Protein AF-A0A285NX70-F1 (afdb_monomer)

Radius of gyration: 20.15 Å; Cα contacts (8 Å, |Δi|>4): 177; chains: 1; bounding box: 44×47×58 Å

Foldseek 3Di:
DFDFCLVVLLCVLVVHDDCVLVVLLLLLVLLCQLVVNVVLQCVVPNPCVSVVLSVVLSVVCNVCVVVSVPDPGDGLLNSSVSSNVSSVCVSVPDPPPPPCPQQVVFDADPVRDTDRSVNVPPVPPPDVPVSSLVSLLVVLVVLDDPVLLLLLLQVLCCVPVVDRDDRPPDDPVVSVVSVVVSCVSCVSSCRNDDPVSVVSSSVCSNVVPSVVVVD

pLDDT: mean 76.06, std 16.06, range [31.5, 94.44]

Solvent-accessible surface area (backbone atoms only — not comparable to full-atom values): 12567 Å² total; per-residue (Å²): 132,85,67,71,44,46,68,62,51,52,42,43,75,72,72,43,94,54,76,58,61,64,48,53,44,52,45,49,55,45,50,26,53,36,66,67,39,41,63,65,45,35,74,76,61,36,93,58,40,53,59,54,54,47,52,52,52,50,50,54,48,60,79,40,40,70,58,58,66,70,48,94,71,32,49,61,54,60,55,49,50,54,54,51,49,52,53,50,44,57,72,69,53,76,68,82,64,74,79,70,49,63,72,76,58,38,46,62,49,102,86,66,48,80,41,49,31,86,78,60,58,63,76,69,72,74,58,74,42,68,65,36,50,50,46,41,49,48,57,54,51,77,74,46,53,74,72,49,47,55,45,48,31,45,53,51,38,27,68,75,72,69,46,83,62,82,78,71,102,57,53,72,70,56,42,54,60,44,48,61,52,43,51,65,67,46,44,69,78,49,63,74,54,55,72,66,57,53,47,50,49,50,53,49,46,39,65,76,46,22,43,78,68,75,87

Mean predicted aligned error: 14.48 Å

Sequence (215 aa):
MSKNYKEELILLLDGKNTPLERKLKSMIITIARRSGLETPIMEKYGRDFVEDIYSEFFLHLMENKHLLISKEFISINYISVMIKNLMVDKLNGSRYIKTVSYEDLNYKDDEGREVSFESTIKDEREFFSQHEGDQLFALVLESLDQKDLIALCYYITYYIKGVKPKVKSMSTNNLYKRKERLKLKISKYLEGLSEQEARYLFEKLLSEVCEKLDY

Secondary structure (DSSP, 8-state):
-PPP-HHHHHHHHTT---THHHHHHHHHHHHHHHTT-HHHHHHHH-TTHHHHHHHHHHHHHHHTHHHHHH-S---HHHHHHHHHHHHHHHHH---------TTTT-EE-TT--EE-HHHH-----S-S-HHHHHHHHHHHHHT--HHHHHHHHHHHHHHHH-S-PPPPSS-HHHHHHHHHHHHHHHHHHHTT--HHHHHHHHHHHIIIIIGGGT-

Nearest PDB structures (foldseek):
  6tye-assembly1_F  TM=2.696E-01  e=7.869E-01  Mycobacterium tuberculosis
  3q0k-assembly1_A  TM=1.265E-01  e=9.990E+00  Homo sapiens

Structure (mmCIF, N/CA/C/O backbone):
data_AF-A0A285NX70-F1
#
_entry.id   AF-A0A285NX70-F1
#
loop_
_atom_site.group_PDB
_atom_site.id
_atom_site.type_symbol
_atom_site.label_atom_id
_atom_site.label_alt_id
_atom_site.label_comp_id
_atom_site.label_asym_id
_atom_site.label_entity_id
_atom_site.label_seq_id
_atom_site.pdbx_PDB_ins_code
_atom_site.Cartn_x
_atom_site.Cartn_y
_atom_site.Cartn_z
_atom_site.occupancy
_atom_site.B_iso_or_equiv
_atom_site.auth_seq_id
_atom_site.auth_comp_id
_atom_site.auth_asym_id
_atom_site.auth_atom_id
_atom_site.pdbx_PDB_model_num
ATOM 1 N N . MET A 1 1 ? 4.593 16.883 3.362 1.00 44.94 1 MET A N 1
ATOM 2 C CA . MET A 1 1 ? 5.520 16.821 2.211 1.00 44.94 1 MET A CA 1
ATOM 3 C C . MET A 1 1 ? 5.699 15.367 1.822 1.00 44.94 1 MET A C 1
ATOM 5 O O . MET A 1 1 ? 6.182 14.589 2.639 1.00 44.94 1 MET A O 1
ATOM 9 N N . SER A 1 2 ? 5.248 14.987 0.629 1.00 57.94 2 SER A N 1
ATOM 10 C CA . SER A 1 2 ? 5.441 13.634 0.099 1.00 57.94 2 SER A CA 1
ATOM 11 C C . SER A 1 2 ? 6.913 13.425 -0.256 1.00 57.94 2 SER A C 1
ATOM 13 O O . SER A 1 2 ? 7.536 14.298 -0.853 1.00 57.94 2 SER A O 1
ATOM 15 N N . LYS A 1 3 ? 7.484 12.287 0.145 1.00 76.19 3 LYS A N 1
ATOM 16 C CA . LYS A 1 3 ? 8.880 11.937 -0.151 1.00 76.19 3 LYS A CA 1
ATOM 17 C C . LYS A 1 3 ? 9.076 11.773 -1.667 1.00 76.19 3 LYS A C 1
ATOM 19 O O . LYS A 1 3 ? 8.259 11.110 -2.302 1.00 76.19 3 LYS A O 1
ATOM 24 N N . ASN A 1 4 ? 10.151 12.348 -2.211 1.00 83.81 4 ASN A N 1
ATOM 25 C CA . ASN A 1 4 ? 10.575 12.151 -3.601 1.00 83.81 4 ASN A CA 1
ATOM 26 C C . ASN A 1 4 ? 11.427 10.875 -3.704 1.00 83.81 4 ASN A C 1
ATOM 28 O O . ASN A 1 4 ? 12.420 10.752 -2.991 1.00 83.81 4 ASN A O 1
ATOM 32 N N . TYR A 1 5 ? 11.043 9.938 -4.570 1.00 86.81 5 TYR A N 1
ATOM 33 C CA . TYR A 1 5 ? 11.731 8.656 -4.773 1.00 86.81 5 TYR A CA 1
ATOM 34 C C . TYR A 1 5 ? 12.633 8.632 -6.011 1.00 86.81 5 TYR A C 1
ATOM 36 O O . TYR A 1 5 ? 13.269 7.612 -6.267 1.00 86.81 5 TYR A O 1
ATOM 44 N N . LYS A 1 6 ? 12.719 9.736 -6.766 1.00 87.75 6 LYS A N 1
ATOM 45 C CA . LYS A 1 6 ? 13.503 9.818 -8.007 1.00 87.75 6 LYS A CA 1
ATOM 46 C C . LYS A 1 6 ? 14.944 9.337 -7.826 1.00 87.75 6 LYS A C 1
ATOM 48 O O . LYS A 1 6 ? 15.386 8.439 -8.534 1.00 87.75 6 LYS A O 1
ATOM 53 N N . GLU A 1 7 ? 15.667 9.923 -6.875 1.00 88.38 7 GLU A N 1
ATOM 54 C CA . GLU A 1 7 ? 17.082 9.602 -6.652 1.00 88.38 7 GLU A CA 1
ATOM 55 C C . GLU A 1 7 ? 17.273 8.144 -6.228 1.00 88.38 7 GLU A C 1
ATOM 57 O O . GLU A 1 7 ? 18.163 7.468 -6.734 1.00 88.38 7 GLU A O 1
ATOM 62 N N . GLU A 1 8 ? 16.408 7.627 -5.352 1.00 90.75 8 GLU A N 1
ATOM 63 C CA . GLU A 1 8 ? 16.486 6.234 -4.901 1.00 90.75 8 GLU A CA 1
ATOM 64 C C . GLU A 1 8 ? 16.230 5.245 -6.043 1.00 90.75 8 GLU A C 1
ATOM 66 O O . GLU A 1 8 ? 16.913 4.225 -6.120 1.00 90.75 8 GLU A O 1
ATOM 71 N N . LEU A 1 9 ? 15.297 5.554 -6.951 1.00 90.25 9 LEU A N 1
ATOM 72 C CA . LEU A 1 9 ? 15.045 4.748 -8.147 1.00 90.25 9 LEU A CA 1
ATOM 73 C C . LEU A 1 9 ? 16.239 4.772 -9.104 1.00 90.25 9 LEU A C 1
ATOM 75 O O . LEU A 1 9 ? 16.639 3.722 -9.594 1.00 90.25 9 LEU A O 1
ATOM 79 N N . ILE A 1 10 ? 16.847 5.937 -9.340 1.00 89.50 10 ILE A N 1
ATOM 80 C CA . ILE A 1 10 ? 18.031 6.044 -10.206 1.00 89.50 10 ILE A CA 1
ATOM 81 C C . ILE A 1 10 ? 19.200 5.244 -9.619 1.00 89.50 10 ILE A C 1
ATOM 83 O O . ILE A 1 10 ? 19.816 4.456 -10.332 1.00 89.50 10 ILE A O 1
ATOM 87 N N . LEU A 1 11 ? 19.467 5.383 -8.315 1.00 91.00 11 LEU A N 1
ATOM 88 C CA . LEU A 1 11 ? 20.513 4.615 -7.634 1.00 91.00 11 LEU A CA 1
ATOM 89 C C . LEU A 1 11 ? 20.255 3.104 -7.722 1.00 91.00 11 LEU A C 1
ATOM 91 O O . LEU A 1 11 ? 21.191 2.342 -7.959 1.00 91.00 11 LEU A O 1
ATOM 95 N N . LEU A 1 12 ? 18.997 2.682 -7.562 1.00 91.56 12 LEU A N 1
ATOM 96 C CA . LEU A 1 12 ? 18.591 1.287 -7.716 1.00 91.56 12 LEU A CA 1
ATOM 97 C C . LEU A 1 12 ? 18.867 0.774 -9.144 1.00 91.56 12 LEU A C 1
ATOM 99 O O . LEU A 1 12 ? 19.424 -0.310 -9.300 1.00 91.56 12 LEU A O 1
ATOM 103 N N . LEU A 1 13 ? 18.552 1.561 -10.179 1.00 89.94 13 LEU A N 1
ATOM 104 C CA . LEU A 1 13 ? 18.812 1.211 -11.586 1.00 89.94 13 LEU A CA 1
ATOM 105 C C . LEU A 1 13 ? 20.301 1.200 -11.952 1.00 89.94 13 LEU A C 1
ATOM 107 O O . LEU A 1 13 ? 20.696 0.525 -12.898 1.00 89.94 13 LEU A O 1
ATOM 111 N N . ASP A 1 14 ? 21.135 1.934 -11.217 1.00 88.94 14 ASP A N 1
ATOM 112 C CA . ASP A 1 14 ? 22.596 1.900 -11.353 1.00 88.94 14 ASP A CA 1
ATOM 113 C C . ASP A 1 14 ? 23.232 0.689 -10.641 1.00 88.94 14 ASP A C 1
ATOM 115 O O . ASP A 1 14 ? 24.456 0.602 -10.532 1.00 88.94 14 ASP A O 1
ATOM 119 N N . GLY A 1 15 ? 22.420 -0.235 -10.115 1.00 85.12 15 GLY A N 1
ATOM 120 C CA . GLY A 1 15 ? 22.888 -1.422 -9.400 1.00 85.12 15 GLY A CA 1
ATOM 121 C C . GLY A 1 15 ? 23.452 -1.116 -8.013 1.00 85.12 15 GLY A C 1
ATOM 122 O O . GLY A 1 15 ? 24.146 -1.949 -7.425 1.00 85.12 15 GLY A O 1
ATOM 123 N N . LYS A 1 16 ? 23.186 0.077 -7.465 1.00 86.88 16 LYS A N 1
ATOM 124 C CA . LYS A 1 16 ? 23.601 0.411 -6.101 1.00 86.88 16 LYS A CA 1
ATOM 125 C C . LYS A 1 16 ? 22.632 -0.211 -5.108 1.00 86.88 16 LYS A C 1
ATOM 127 O O . LYS A 1 16 ? 21.417 -0.189 -5.285 1.00 86.88 16 LYS A O 1
ATOM 132 N N . ASN A 1 17 ? 23.187 -0.733 -4.018 1.00 74.31 17 ASN A N 1
ATOM 133 C CA . ASN A 1 17 ? 22.393 -1.326 -2.954 1.00 74.31 17 ASN A CA 1
ATOM 134 C C . ASN A 1 17 ? 21.570 -0.233 -2.256 1.00 74.31 17 ASN A C 1
ATOM 136 O O . ASN A 1 17 ? 22.130 0.686 -1.654 1.00 74.31 17 ASN A O 1
ATOM 140 N N . THR A 1 18 ? 20.244 -0.320 -2.352 1.00 80.31 18 THR A N 1
ATOM 141 C CA . THR A 1 18 ? 19.320 0.625 -1.721 1.00 80.31 18 THR A CA 1
ATOM 142 C C . THR A 1 18 ? 18.281 -0.132 -0.889 1.00 80.31 18 THR A C 1
ATOM 144 O O . THR A 1 18 ? 17.821 -1.203 -1.287 1.00 80.31 18 THR A O 1
ATOM 147 N N . PRO A 1 19 ? 17.812 0.429 0.244 1.00 88.06 19 PRO A N 1
ATOM 148 C CA . PRO A 1 19 ? 16.658 -0.120 0.961 1.00 88.06 19 PRO A CA 1
ATOM 149 C C . PRO A 1 19 ? 15.364 -0.136 0.126 1.00 88.06 19 PRO A C 1
ATOM 151 O O . PRO A 1 19 ? 14.373 -0.739 0.549 1.00 88.06 19 PRO A O 1
ATOM 154 N N . LEU A 1 20 ? 15.359 0.539 -1.032 1.00 90.25 20 LEU A N 1
ATOM 155 C CA . LEU A 1 20 ? 14.198 0.695 -1.894 1.00 90.25 20 LEU A CA 1
ATOM 156 C C . LEU A 1 20 ? 13.756 -0.632 -2.517 1.00 90.25 20 LEU A C 1
ATOM 158 O O . LEU A 1 20 ? 12.556 -0.862 -2.580 1.00 90.25 20 LEU A O 1
ATOM 162 N N . GLU A 1 21 ? 14.665 -1.537 -2.892 1.00 91.19 21 GLU A N 1
ATOM 163 C CA . GLU A 1 21 ? 14.285 -2.857 -3.428 1.00 91.19 21 GLU A CA 1
ATOM 164 C C . GLU A 1 21 ? 13.360 -3.609 -2.462 1.00 91.19 21 GLU A C 1
ATOM 166 O O . GLU A 1 21 ? 12.247 -4.006 -2.814 1.00 91.19 21 GLU A O 1
ATOM 171 N N . ARG A 1 22 ? 13.791 -3.751 -1.202 1.00 89.94 22 ARG A N 1
ATOM 172 C CA . ARG A 1 22 ? 12.998 -4.429 -0.167 1.00 89.94 22 ARG A CA 1
ATOM 173 C C . ARG A 1 22 ? 11.650 -3.741 0.034 1.00 89.94 22 ARG A C 1
ATOM 175 O O . ARG A 1 22 ? 10.638 -4.408 0.249 1.00 89.94 22 ARG A O 1
ATOM 182 N N . LYS A 1 23 ? 11.636 -2.408 -0.035 1.00 91.12 23 LYS A N 1
ATOM 183 C CA . LYS A 1 23 ? 10.412 -1.618 0.070 1.00 91.12 23 LYS A CA 1
ATOM 184 C C . LYS A 1 23 ? 9.465 -1.886 -1.102 1.00 91.12 23 LYS A C 1
ATOM 186 O O . LYS A 1 23 ? 8.292 -2.135 -0.855 1.00 91.12 23 LYS A O 1
ATOM 191 N N . LEU A 1 24 ? 9.960 -1.902 -2.338 1.00 92.88 24 LEU A N 1
ATOM 192 C CA . LEU A 1 24 ? 9.171 -2.195 -3.538 1.00 92.88 24 LEU A CA 1
ATOM 193 C C . LEU A 1 24 ? 8.549 -3.592 -3.465 1.00 92.88 24 LEU A C 1
ATOM 195 O O . LEU A 1 24 ? 7.349 -3.737 -3.676 1.00 92.88 24 LEU A O 1
ATOM 199 N N . LYS A 1 25 ? 9.315 -4.605 -3.049 1.00 94.12 25 LYS A N 1
ATOM 200 C CA . LYS A 1 25 ? 8.796 -5.968 -2.831 1.00 94.12 25 LYS A CA 1
ATOM 201 C C . LYS A 1 25 ? 7.695 -6.009 -1.765 1.00 94.12 25 LYS A C 1
ATOM 203 O O . LYS A 1 25 ? 6.658 -6.641 -1.955 1.00 94.12 25 LYS A O 1
ATOM 208 N N . SER A 1 26 ? 7.862 -5.270 -0.667 1.00 91.88 26 SER A N 1
ATOM 209 C CA . SER A 1 26 ? 6.807 -5.118 0.346 1.00 91.88 26 SER A CA 1
ATOM 210 C C . SER A 1 26 ? 5.565 -4.398 -0.198 1.00 91.88 26 SER A C 1
ATOM 212 O O . SER A 1 26 ? 4.441 -4.739 0.179 1.00 91.88 26 SER A O 1
ATOM 214 N N . MET A 1 27 ? 5.745 -3.408 -1.076 1.00 90.00 27 MET A N 1
ATOM 215 C CA . MET A 1 27 ? 4.640 -2.705 -1.730 1.00 90.00 27 MET A CA 1
ATOM 216 C C . MET A 1 27 ? 3.868 -3.629 -2.666 1.00 90.00 27 MET A C 1
ATOM 218 O O . MET A 1 27 ? 2.647 -3.622 -2.606 1.00 90.00 27 MET A O 1
ATOM 222 N N . ILE A 1 28 ? 4.550 -4.465 -3.452 1.00 94.06 28 ILE A N 1
ATOM 223 C CA . ILE A 1 28 ? 3.930 -5.473 -4.327 1.00 94.06 28 ILE A CA 1
ATOM 224 C C . ILE A 1 28 ? 2.974 -6.365 -3.524 1.00 94.06 28 ILE A C 1
ATOM 226 O O . ILE A 1 28 ? 1.796 -6.465 -3.856 1.00 94.06 28 ILE A O 1
ATOM 230 N N . ILE A 1 29 ? 3.433 -6.934 -2.406 1.00 90.44 29 ILE A N 1
ATOM 231 C CA . ILE A 1 29 ? 2.582 -7.759 -1.527 1.00 90.44 29 ILE A CA 1
ATOM 232 C C . ILE A 1 29 ? 1.377 -6.959 -1.020 1.00 90.44 29 ILE A C 1
ATOM 234 O O . ILE A 1 29 ? 0.247 -7.444 -0.986 1.00 90.44 29 ILE A O 1
ATOM 238 N N . THR A 1 30 ? 1.623 -5.720 -0.603 1.00 85.62 30 THR A N 1
ATOM 239 C CA . THR A 1 30 ? 0.595 -4.854 -0.025 1.00 85.62 30 THR A CA 1
ATOM 240 C C . THR A 1 30 ? -0.475 -4.484 -1.051 1.00 85.62 30 THR A C 1
ATOM 242 O O . THR A 1 30 ? -1.661 -4.558 -0.743 1.00 85.62 30 THR A O 1
ATOM 245 N N . ILE A 1 31 ? -0.071 -4.126 -2.268 1.00 81.81 31 ILE A N 1
ATOM 246 C CA . ILE A 1 31 ? -0.962 -3.773 -3.378 1.00 81.81 31 ILE A CA 1
ATOM 247 C C . ILE A 1 31 ? -1.772 -4.997 -3.801 1.00 81.81 31 ILE A C 1
ATOM 249 O O . ILE A 1 31 ? -2.994 -4.910 -3.879 1.00 81.81 31 ILE A O 1
ATOM 253 N N . ALA A 1 32 ? -1.121 -6.153 -3.971 1.00 85.00 32 ALA A N 1
ATOM 254 C CA . ALA A 1 32 ? -1.803 -7.392 -4.331 1.00 85.00 32 ALA A CA 1
ATOM 255 C C . ALA A 1 32 ? -2.907 -7.748 -3.321 1.00 85.00 32 ALA A C 1
ATOM 257 O O . ALA A 1 32 ? -4.018 -8.094 -3.714 1.00 85.00 32 ALA A O 1
ATOM 258 N N . ARG A 1 33 ? -2.632 -7.599 -2.020 1.00 82.62 33 ARG A N 1
ATOM 259 C CA . ARG A 1 33 ? -3.615 -7.835 -0.951 1.00 82.62 33 ARG A CA 1
ATOM 260 C C . ARG A 1 33 ? -4.785 -6.870 -0.976 1.00 82.62 33 ARG A C 1
ATOM 262 O O . ARG A 1 33 ? -5.923 -7.300 -0.856 1.00 82.62 33 ARG A O 1
ATOM 269 N N . ARG A 1 34 ? -4.506 -5.571 -1.088 1.00 72.25 34 ARG A N 1
ATOM 270 C CA . ARG A 1 34 ? -5.548 -4.533 -1.025 1.00 72.25 34 ARG A CA 1
ATOM 271 C C . ARG A 1 34 ? -6.452 -4.527 -2.248 1.00 72.25 34 ARG A C 1
ATOM 273 O O . ARG A 1 34 ? -7.616 -4.175 -2.127 1.00 72.25 34 ARG A O 1
ATOM 280 N N . SER A 1 35 ? -5.906 -4.901 -3.399 1.00 70.50 35 SER A N 1
ATOM 281 C CA . SER A 1 35 ? -6.647 -4.958 -4.656 1.00 70.50 35 SER A CA 1
ATOM 282 C C . SER A 1 35 ? -7.304 -6.314 -4.923 1.00 70.50 35 SER A C 1
ATOM 284 O O . SER A 1 35 ? -7.821 -6.531 -6.014 1.00 70.50 35 SER A O 1
ATOM 286 N N . GLY A 1 36 ? -7.259 -7.253 -3.971 1.00 69.62 36 GLY A N 1
ATOM 287 C CA . GLY A 1 36 ? -7.817 -8.598 -4.148 1.00 69.62 36 GLY A CA 1
ATOM 288 C C . GLY A 1 36 ? -7.106 -9.428 -5.216 1.00 69.62 36 GLY A C 1
ATOM 289 O O . GLY A 1 36 ? -7.652 -10.418 -5.695 1.00 69.62 36 GLY A O 1
ATOM 290 N N . LEU A 1 37 ? -5.895 -9.022 -5.606 1.00 77.56 37 LEU A N 1
ATOM 291 C CA . LEU A 1 37 ? -5.114 -9.648 -6.668 1.00 77.56 37 LEU A CA 1
ATOM 292 C C . LEU A 1 37 ? -4.156 -10.725 -6.146 1.00 77.56 37 LEU A C 1
ATOM 294 O O . LEU A 1 37 ? -3.656 -11.505 -6.948 1.00 77.56 37 LEU A O 1
ATOM 298 N N . GLU A 1 38 ? -3.897 -10.798 -4.832 1.00 83.94 38 GLU A N 1
ATOM 299 C CA . GLU A 1 38 ? -2.962 -11.778 -4.249 1.00 83.94 38 GLU A CA 1
ATOM 300 C C . GLU A 1 38 ? -3.366 -13.214 -4.610 1.00 83.94 38 GLU A C 1
ATOM 302 O O . GLU A 1 38 ? -2.561 -13.943 -5.183 1.00 83.94 38 GLU A O 1
ATOM 307 N N . THR A 1 39 ? -4.620 -13.601 -4.362 1.00 78.06 39 THR A N 1
ATOM 308 C CA . THR A 1 39 ? -5.130 -14.939 -4.696 1.00 78.06 39 THR A CA 1
ATOM 309 C C . THR A 1 39 ? -5.039 -15.260 -6.193 1.00 78.06 39 THR A C 1
ATOM 311 O O . THR A 1 39 ? -4.361 -16.234 -6.524 1.00 78.06 39 THR A O 1
ATOM 314 N N . PRO A 1 40 ? -5.625 -14.470 -7.119 1.00 72.88 40 PRO A N 1
ATOM 315 C CA . PRO A 1 40 ? -5.575 -14.806 -8.542 1.00 72.88 40 PRO A CA 1
ATOM 316 C C . PRO A 1 40 ? -4.148 -14.787 -9.109 1.00 72.88 40 PRO A C 1
ATOM 318 O O . PRO A 1 40 ? -3.823 -15.589 -9.985 1.00 72.88 40 PRO A O 1
ATOM 321 N N . ILE A 1 41 ? -3.261 -13.915 -8.611 1.00 81.06 41 ILE A N 1
ATOM 322 C CA . ILE A 1 41 ? -1.855 -13.914 -9.037 1.00 81.06 41 ILE A CA 1
ATOM 323 C C . ILE A 1 41 ? -1.137 -15.161 -8.542 1.00 81.06 41 ILE A C 1
ATOM 325 O O . ILE A 1 41 ? -0.422 -15.788 -9.320 1.00 81.06 41 ILE A O 1
ATOM 329 N N . MET A 1 42 ? -1.328 -15.540 -7.280 1.00 85.75 42 MET A N 1
ATOM 330 C CA . MET A 1 42 ? -0.702 -16.736 -6.724 1.00 85.75 42 MET A CA 1
ATOM 331 C C . MET A 1 42 ? -1.180 -18.014 -7.414 1.00 85.75 42 MET A C 1
ATOM 333 O O . MET A 1 42 ? -0.379 -18.921 -7.625 1.00 85.75 42 MET A O 1
ATOM 337 N N . GLU A 1 43 ? -2.457 -18.091 -7.789 1.00 77.00 43 GLU A N 1
ATOM 338 C CA . GLU A 1 43 ? -3.004 -19.221 -8.548 1.00 77.00 43 GLU A CA 1
ATOM 339 C C . GLU A 1 43 ? -2.368 -19.341 -9.938 1.00 77.00 43 GLU A C 1
ATOM 341 O O . GLU A 1 43 ? -2.094 -20.449 -10.397 1.00 77.00 43 GLU A O 1
ATOM 346 N N . LYS A 1 44 ? -2.099 -18.207 -10.597 1.00 78.06 44 LYS A N 1
ATOM 347 C CA . LYS A 1 44 ? -1.575 -18.175 -11.969 1.00 78.06 44 LYS A CA 1
ATOM 348 C C . LYS A 1 44 ? -0.045 -18.250 -12.058 1.00 78.06 44 LYS A C 1
ATOM 350 O O . LYS A 1 44 ? 0.471 -18.853 -12.995 1.00 78.06 44 LYS A O 1
ATOM 355 N N . TYR A 1 45 ? 0.675 -17.643 -11.115 1.00 81.19 45 TYR A N 1
ATOM 356 C CA . TYR A 1 45 ? 2.136 -17.455 -11.160 1.00 81.19 45 TYR A CA 1
ATOM 357 C C . TYR A 1 45 ? 2.884 -18.075 -9.972 1.00 81.19 45 TYR A C 1
ATOM 359 O O . TYR A 1 45 ? 4.110 -18.082 -9.946 1.00 81.19 45 TYR A O 1
ATOM 367 N N . GLY A 1 46 ? 2.173 -18.644 -8.998 1.00 86.31 46 GLY A N 1
ATOM 368 C CA . GLY A 1 46 ? 2.780 -19.284 -7.837 1.00 86.31 46 GLY A CA 1
ATOM 369 C C . GLY A 1 46 ? 3.214 -18.305 -6.744 1.00 86.31 46 GLY A C 1
ATOM 370 O O . GLY A 1 46 ? 2.878 -17.121 -6.736 1.00 86.31 46 GLY A O 1
ATOM 371 N N . ARG A 1 47 ? 3.946 -18.829 -5.755 1.00 86.81 47 ARG A N 1
ATOM 372 C CA . ARG A 1 47 ? 4.319 -18.085 -4.535 1.00 86.81 47 ARG A CA 1
ATOM 373 C C . ARG A 1 47 ? 5.426 -17.055 -4.759 1.00 86.81 47 ARG A C 1
ATOM 375 O O . ARG A 1 47 ? 5.543 -16.132 -3.959 1.00 86.81 47 ARG A O 1
ATOM 382 N N . ASP A 1 48 ? 6.175 -17.190 -5.848 1.00 90.19 48 ASP A N 1
ATOM 383 C CA . ASP A 1 48 ? 7.303 -16.318 -6.183 1.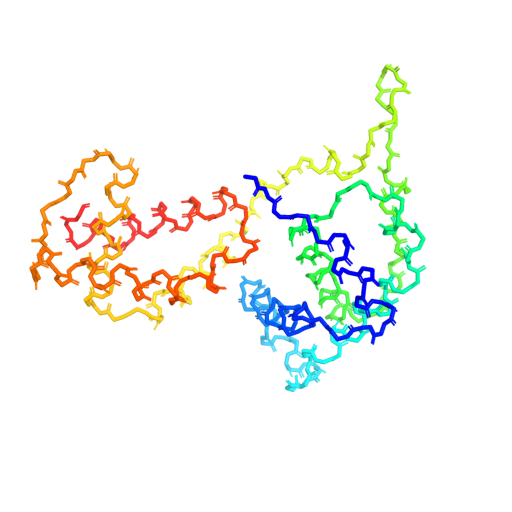00 90.19 48 ASP A CA 1
ATOM 384 C C . ASP A 1 48 ? 6.883 -15.097 -7.018 1.00 90.19 48 ASP A C 1
ATOM 386 O O . ASP A 1 48 ? 7.729 -14.330 -7.473 1.00 90.19 48 ASP A O 1
ATOM 390 N N . PHE A 1 49 ? 5.572 -14.846 -7.157 1.00 90.38 49 PHE A N 1
ATOM 391 C CA . PHE A 1 49 ? 5.033 -13.733 -7.945 1.00 90.38 49 PHE A CA 1
ATOM 392 C C . PHE A 1 49 ? 5.620 -12.366 -7.568 1.00 90.38 49 PHE A C 1
ATOM 394 O O . PHE A 1 49 ? 5.645 -11.453 -8.387 1.00 90.38 49 PHE A O 1
ATOM 401 N N . VAL A 1 50 ? 6.076 -12.198 -6.324 1.00 94.44 50 VAL A N 1
ATOM 402 C CA . VAL A 1 50 ? 6.679 -10.945 -5.866 1.00 94.44 50 VAL A CA 1
ATOM 403 C C . VAL A 1 50 ? 7.973 -10.651 -6.620 1.00 94.44 50 VAL A C 1
ATOM 405 O O . VAL A 1 50 ? 8.187 -9.509 -7.020 1.00 94.44 50 VAL A O 1
ATOM 408 N N . GLU A 1 51 ? 8.816 -11.663 -6.828 1.00 94.00 51 GLU A N 1
ATOM 409 C CA . GLU A 1 51 ? 10.071 -11.527 -7.573 1.00 94.00 51 GLU A CA 1
ATOM 410 C C . GLU A 1 51 ? 9.807 -11.340 -9.067 1.00 94.00 51 GLU A C 1
ATOM 412 O O . GLU A 1 51 ? 10.473 -10.526 -9.705 1.00 94.00 51 GLU A O 1
ATOM 417 N N . ASP A 1 52 ? 8.787 -12.007 -9.607 1.00 90.50 52 ASP A N 1
ATOM 418 C CA . ASP A 1 52 ? 8.374 -11.843 -11.002 1.00 90.50 52 ASP A CA 1
ATOM 419 C C . ASP A 1 52 ? 7.891 -10.417 -11.287 1.00 90.50 52 ASP A C 1
ATOM 421 O O . ASP A 1 52 ? 8.393 -9.756 -12.196 1.00 90.50 52 ASP A O 1
ATOM 425 N N . ILE A 1 53 ? 6.940 -9.922 -10.486 1.00 91.38 53 ILE A N 1
ATOM 426 C CA . ILE A 1 53 ? 6.400 -8.565 -10.629 1.00 91.38 53 ILE A CA 1
ATOM 427 C C . ILE A 1 53 ? 7.493 -7.527 -10.375 1.00 91.38 53 ILE A C 1
ATOM 429 O O . ILE A 1 53 ? 7.554 -6.515 -11.069 1.00 91.38 53 ILE A O 1
ATOM 433 N N . TYR A 1 54 ? 8.378 -7.766 -9.403 1.00 94.12 54 TYR A N 1
ATOM 434 C CA . TYR A 1 54 ? 9.501 -6.872 -9.141 1.00 94.12 54 TYR A CA 1
ATOM 435 C C . TYR A 1 54 ? 10.465 -6.808 -10.328 1.00 94.12 54 TYR A C 1
ATOM 437 O O . TYR A 1 54 ? 10.872 -5.716 -10.721 1.00 94.12 54 TYR A O 1
ATOM 445 N N . SER A 1 55 ? 10.813 -7.957 -10.907 1.00 90.75 55 SER A N 1
ATOM 446 C CA . SER A 1 55 ? 11.731 -8.042 -12.045 1.00 90.75 55 SER A CA 1
ATOM 447 C C . SER A 1 55 ? 11.161 -7.341 -13.277 1.00 90.75 55 SER A C 1
ATOM 449 O O . SER A 1 55 ? 11.876 -6.609 -13.958 1.00 90.75 55 SER A O 1
ATOM 451 N N . GLU A 1 56 ? 9.861 -7.502 -13.532 1.00 89.69 56 GLU A N 1
ATOM 452 C CA . GLU A 1 56 ? 9.162 -6.823 -14.627 1.00 89.69 56 GLU A CA 1
ATOM 453 C C . GLU A 1 56 ? 9.061 -5.312 -14.392 1.00 89.69 56 GLU A C 1
ATOM 455 O O . GLU A 1 56 ? 9.371 -4.520 -15.280 1.00 89.69 56 GLU A O 1
ATOM 460 N N . PHE A 1 57 ? 8.738 -4.898 -13.164 1.00 90.88 57 PHE A N 1
ATOM 461 C CA . PHE A 1 57 ? 8.768 -3.494 -12.764 1.00 90.88 57 PHE A CA 1
ATOM 462 C C . PHE A 1 57 ? 10.159 -2.878 -12.955 1.00 90.88 57 PHE A C 1
ATOM 464 O O . PHE A 1 57 ? 10.286 -1.784 -13.504 1.00 90.88 57 PHE A O 1
ATOM 471 N N . PHE A 1 58 ? 11.211 -3.585 -12.541 1.00 91.31 58 PHE A N 1
ATOM 472 C CA . PHE A 1 58 ? 12.591 -3.138 -12.697 1.00 91.31 58 PHE A CA 1
ATOM 473 C C . PHE A 1 58 ? 12.985 -3.010 -14.173 1.00 91.31 58 PHE A C 1
ATOM 475 O O . PHE A 1 58 ? 13.575 -2.000 -14.557 1.00 91.31 58 PHE A O 1
ATOM 482 N N . LEU A 1 59 ? 12.608 -3.980 -15.012 1.00 87.19 59 LEU A N 1
ATOM 483 C CA . LEU A 1 59 ? 12.825 -3.919 -16.457 1.00 87.19 59 LEU A CA 1
ATOM 484 C C . LEU A 1 59 ? 12.139 -2.692 -17.072 1.00 87.19 59 LEU A C 1
ATOM 486 O O . LEU A 1 59 ? 12.790 -1.922 -17.775 1.00 87.19 59 LEU A O 1
ATOM 490 N N . HIS A 1 60 ? 10.875 -2.445 -16.722 1.00 82.81 60 HIS A N 1
ATOM 491 C CA . HIS A 1 60 ? 10.139 -1.261 -17.170 1.00 82.81 60 HIS A CA 1
ATOM 492 C C . HIS A 1 60 ? 10.819 0.048 -16.767 1.00 82.81 60 HIS A C 1
ATOM 494 O O . HIS A 1 60 ? 10.902 0.986 -17.563 1.00 82.81 60 HIS A O 1
ATOM 500 N N . LEU A 1 61 ? 11.332 0.133 -15.539 1.00 86.31 61 LEU A N 1
ATOM 501 C CA . LEU A 1 61 ? 12.084 1.303 -15.096 1.00 86.31 61 LEU A CA 1
ATOM 502 C C . LEU A 1 61 ? 13.402 1.473 -15.866 1.00 86.31 61 LEU A C 1
ATOM 504 O O . LEU A 1 61 ? 13.787 2.606 -16.147 1.00 86.31 61 LEU A O 1
ATOM 508 N N . MET A 1 62 ? 14.091 0.381 -16.217 1.00 84.50 62 MET A N 1
ATOM 509 C CA . MET A 1 62 ? 15.310 0.446 -17.029 1.00 84.50 62 MET A CA 1
ATOM 510 C C . MET A 1 62 ? 15.024 0.940 -18.447 1.00 84.50 62 MET A C 1
ATOM 512 O O . MET A 1 62 ? 15.711 1.845 -18.922 1.00 84.50 62 MET A O 1
ATOM 516 N N . GLU A 1 63 ? 14.000 0.391 -19.102 1.00 82.06 63 GLU A N 1
ATOM 517 C CA . GLU A 1 63 ? 13.573 0.795 -20.450 1.00 82.06 63 GLU A CA 1
ATOM 518 C C . GLU A 1 63 ? 13.212 2.288 -20.495 1.00 82.06 63 GLU A C 1
ATOM 520 O O . GLU A 1 63 ? 13.563 3.006 -21.432 1.00 82.06 63 GLU A O 1
ATOM 525 N N . ASN A 1 64 ? 12.608 2.786 -19.415 1.00 79.12 64 ASN A N 1
ATOM 526 C CA . ASN A 1 64 ? 12.160 4.169 -19.279 1.00 79.12 64 ASN A CA 1
ATOM 527 C C . ASN A 1 64 ? 13.103 5.036 -18.425 1.00 79.12 64 ASN A C 1
ATOM 529 O O . ASN A 1 64 ? 12.709 6.098 -17.940 1.00 79.12 64 ASN A O 1
ATOM 533 N N . LYS A 1 65 ? 14.369 4.631 -18.241 1.00 81.88 65 LYS A N 1
ATOM 534 C CA . LYS A 1 65 ? 15.317 5.335 -17.355 1.00 81.88 65 LYS A CA 1
ATOM 535 C C . LYS A 1 65 ? 15.507 6.805 -17.730 1.00 81.88 65 LYS A C 1
ATOM 537 O O . LYS A 1 65 ? 15.604 7.660 -16.853 1.00 81.88 65 LYS A O 1
ATOM 542 N N . HIS A 1 66 ? 15.536 7.103 -19.025 1.00 77.81 66 HIS A N 1
ATOM 543 C CA . HIS A 1 66 ? 15.646 8.467 -19.540 1.00 77.81 66 HIS A CA 1
ATOM 544 C C . HIS A 1 66 ? 14.468 9.355 -19.095 1.00 77.81 66 HIS A C 1
ATOM 546 O O . HIS A 1 66 ? 14.691 10.494 -18.684 1.00 77.81 66 HIS A O 1
ATOM 552 N N . LEU A 1 67 ? 13.248 8.808 -19.063 1.00 76.00 67 LEU A N 1
ATOM 553 C CA . LEU A 1 67 ? 12.045 9.492 -18.574 1.00 76.00 67 LEU A CA 1
ATOM 554 C C . LEU A 1 67 ? 12.074 9.689 -17.054 1.00 76.00 67 LEU A C 1
ATOM 556 O O . LEU A 1 67 ? 11.666 10.723 -16.534 1.00 76.00 67 LEU A O 1
ATOM 560 N N . LEU A 1 68 ? 12.605 8.722 -16.302 1.00 78.19 68 LEU A N 1
ATOM 561 C CA . LEU A 1 68 ? 12.768 8.874 -14.851 1.00 78.19 68 LEU A CA 1
ATOM 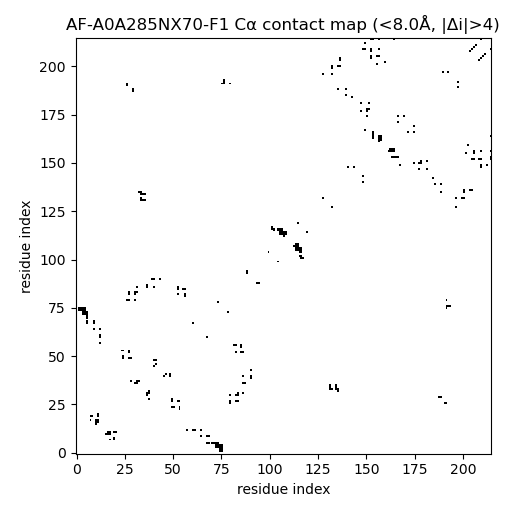562 C C . LEU A 1 68 ? 13.749 10.004 -14.502 1.00 78.19 68 LEU A C 1
ATOM 564 O O . LEU A 1 68 ? 13.563 10.702 -13.505 1.00 78.19 68 LEU A O 1
ATOM 568 N N . ILE A 1 69 ? 14.789 10.194 -15.322 1.00 81.31 69 ILE A N 1
ATOM 569 C CA . ILE A 1 69 ? 15.778 11.265 -15.146 1.00 81.31 69 ILE A CA 1
ATOM 570 C C . ILE A 1 69 ? 15.168 12.637 -15.455 1.00 81.31 69 ILE A C 1
ATOM 572 O O . ILE A 1 69 ? 15.479 13.594 -14.739 1.00 81.31 69 ILE A O 1
ATOM 576 N N . SER A 1 70 ? 14.299 12.744 -16.465 1.00 79.25 70 SER A N 1
ATOM 577 C CA . SER A 1 70 ? 13.667 14.016 -16.844 1.00 79.25 70 SER A CA 1
ATOM 578 C C . SER A 1 70 ? 12.609 14.487 -15.841 1.00 79.25 70 SER A C 1
ATOM 580 O O . SER A 1 70 ? 12.421 15.691 -15.683 1.00 79.25 70 SER A O 1
ATOM 582 N N . LYS A 1 71 ? 11.965 13.576 -15.100 1.00 76.19 71 LYS A N 1
ATOM 583 C CA . LYS A 1 71 ? 10.955 13.931 -14.087 1.00 76.19 71 LYS A CA 1
ATOM 584 C C . LYS A 1 71 ? 11.546 14.732 -12.932 1.00 76.19 71 LYS A C 1
ATOM 586 O O . LYS A 1 71 ? 12.545 14.334 -12.344 1.00 76.19 71 LYS A O 1
ATOM 591 N N . GLU A 1 72 ? 10.906 15.823 -12.526 1.00 77.88 72 GLU A N 1
ATOM 592 C CA . GLU A 1 72 ? 11.330 16.586 -11.339 1.00 77.88 72 GLU A CA 1
ATOM 593 C C . GLU A 1 72 ? 11.032 15.835 -10.029 1.00 77.88 72 GLU A C 1
ATOM 595 O O . GLU A 1 72 ? 11.799 15.896 -9.063 1.00 77.88 72 GLU A O 1
ATOM 600 N N . PHE A 1 73 ? 9.940 15.068 -10.005 1.00 80.44 73 PHE A N 1
ATOM 601 C CA . PHE A 1 73 ? 9.430 14.420 -8.803 1.00 80.44 73 PHE A CA 1
ATOM 602 C C . PHE A 1 73 ? 8.807 13.059 -9.112 1.00 80.44 73 PHE A C 1
ATOM 604 O O . PHE A 1 73 ? 8.039 12.924 -10.060 1.00 80.44 73 PHE A O 1
ATOM 611 N N . ILE A 1 74 ? 9.101 12.059 -8.276 1.00 79.88 74 ILE A N 1
ATOM 612 C CA . ILE A 1 74 ? 8.449 10.747 -8.327 1.00 79.88 74 ILE A CA 1
ATOM 613 C C . ILE A 1 74 ? 7.870 10.427 -6.954 1.00 79.88 74 ILE A C 1
ATOM 615 O O . ILE A 1 74 ? 8.595 10.304 -5.963 1.00 79.88 74 ILE A O 1
ATOM 619 N N . SER A 1 75 ? 6.548 10.290 -6.898 1.00 79.25 75 SER A N 1
ATOM 620 C CA . SER A 1 75 ? 5.820 9.983 -5.670 1.00 79.25 75 SER A CA 1
ATOM 621 C C . SER A 1 75 ? 5.731 8.477 -5.416 1.00 79.25 75 SER A C 1
ATOM 623 O O . SER A 1 75 ? 5.866 7.657 -6.323 1.00 79.25 75 SER A O 1
ATOM 625 N N . ILE A 1 76 ? 5.426 8.099 -4.173 1.00 78.38 76 ILE A N 1
ATOM 626 C CA . ILE A 1 76 ? 5.127 6.699 -3.840 1.00 78.38 76 ILE A CA 1
ATOM 627 C C . ILE A 1 76 ? 3.854 6.188 -4.534 1.00 78.38 76 ILE A C 1
ATOM 629 O O . ILE A 1 76 ? 3.749 5.000 -4.832 1.00 78.38 76 ILE A O 1
ATOM 633 N N . ASN A 1 77 ? 2.903 7.081 -4.820 1.00 71.50 77 ASN A N 1
ATOM 634 C CA . ASN A 1 77 ? 1.653 6.728 -5.490 1.00 71.50 77 ASN A CA 1
ATOM 635 C C . ASN A 1 77 ? 1.915 6.364 -6.951 1.00 71.50 77 ASN A C 1
ATOM 637 O O . ASN A 1 77 ? 1.405 5.353 -7.412 1.00 71.50 77 ASN A O 1
ATOM 641 N N . TYR A 1 78 ? 2.782 7.116 -7.635 1.00 76.69 78 TYR A N 1
ATOM 642 C CA . TYR A 1 78 ? 3.212 6.800 -8.999 1.00 76.69 78 TYR A CA 1
ATOM 643 C C . TYR A 1 78 ? 3.777 5.374 -9.093 1.00 76.69 78 TYR A C 1
ATOM 645 O O . TYR A 1 78 ? 3.336 4.565 -9.906 1.00 76.69 78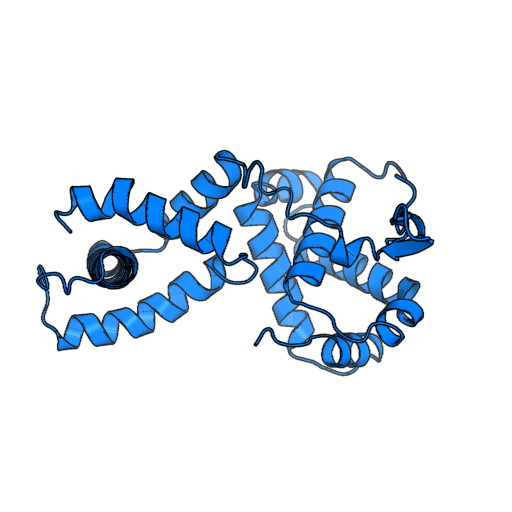 TYR A O 1
ATOM 653 N N . ILE A 1 79 ? 4.688 5.033 -8.176 1.00 84.00 79 ILE A N 1
ATOM 654 C CA . ILE A 1 79 ? 5.270 3.688 -8.070 1.00 84.00 79 ILE A CA 1
ATOM 655 C C . ILE A 1 79 ? 4.183 2.632 -7.812 1.00 84.00 79 ILE A C 1
ATOM 657 O O . ILE A 1 79 ? 4.196 1.565 -8.422 1.00 84.00 79 ILE A O 1
ATOM 661 N N . SER A 1 80 ? 3.234 2.924 -6.920 1.00 78.56 80 SER A N 1
ATOM 662 C CA . SER A 1 80 ? 2.160 1.991 -6.557 1.00 78.56 80 SER A CA 1
ATOM 663 C C . SER A 1 80 ? 1.224 1.699 -7.733 1.00 78.56 80 SER A C 1
ATOM 665 O O . SER A 1 80 ? 0.867 0.544 -7.954 1.00 78.56 80 SER A O 1
ATOM 667 N N . VAL A 1 81 ? 0.874 2.723 -8.518 1.00 74.88 81 VAL A N 1
ATOM 668 C CA . VAL A 1 81 ? 0.045 2.583 -9.725 1.00 74.88 81 VAL A CA 1
ATOM 669 C C . VAL A 1 81 ? 0.756 1.738 -10.775 1.00 74.88 81 VAL A C 1
ATOM 671 O O . VAL A 1 81 ? 0.159 0.801 -11.296 1.00 74.88 81 VAL A O 1
ATOM 674 N N . MET A 1 82 ? 2.042 1.995 -11.035 1.00 79.50 82 MET A N 1
ATOM 675 C CA . MET A 1 82 ? 2.824 1.168 -11.962 1.00 79.50 82 MET A CA 1
ATOM 676 C C . MET A 1 82 ? 2.815 -0.310 -11.559 1.00 79.50 82 MET A C 1
ATOM 678 O O . MET A 1 82 ? 2.549 -1.172 -12.390 1.00 79.50 82 MET A O 1
ATOM 682 N N . ILE A 1 83 ? 3.065 -0.606 -10.280 1.00 87.00 83 ILE A N 1
ATOM 683 C CA . ILE A 1 83 ? 3.049 -1.980 -9.763 1.00 87.00 83 ILE A CA 1
ATOM 684 C C . ILE A 1 83 ? 1.666 -2.625 -9.940 1.00 87.00 83 ILE A C 1
ATOM 686 O O . ILE A 1 83 ? 1.581 -3.774 -10.370 1.00 87.00 83 ILE A O 1
ATOM 690 N N . LYS A 1 84 ? 0.583 -1.900 -9.625 1.00 79.88 84 LYS A N 1
ATOM 691 C CA . LYS A 1 84 ? -0.793 -2.400 -9.775 1.00 79.88 84 LYS A CA 1
ATOM 692 C C . LYS A 1 84 ? -1.126 -2.702 -11.239 1.00 79.88 84 LYS A C 1
ATOM 694 O O . LYS A 1 84 ? -1.684 -3.758 -11.520 1.00 79.88 84 LYS A O 1
ATOM 699 N N . ASN A 1 85 ? -0.756 -1.817 -12.162 1.00 76.25 85 ASN A N 1
ATOM 700 C CA . ASN A 1 85 ? -1.005 -2.018 -13.590 1.00 76.25 85 ASN A CA 1
ATOM 701 C C . ASN A 1 85 ? -0.263 -3.254 -14.110 1.00 76.25 85 ASN A C 1
ATOM 703 O O . ASN A 1 85 ? -0.889 -4.116 -14.716 1.00 76.25 85 ASN A O 1
ATOM 707 N N . LEU A 1 86 ? 1.014 -3.421 -13.748 1.00 81.75 86 LEU A N 1
ATOM 708 C CA . LEU A 1 86 ? 1.792 -4.615 -14.105 1.00 81.75 86 LEU A CA 1
ATOM 709 C C . LEU A 1 86 ? 1.139 -5.914 -13.613 1.00 81.75 86 LEU A C 1
ATOM 711 O O . LEU A 1 86 ? 1.064 -6.900 -14.344 1.00 81.75 86 LEU A O 1
ATOM 715 N N . MET A 1 87 ? 0.623 -5.919 -12.383 1.00 81.62 87 MET A N 1
ATOM 716 C CA . MET A 1 87 ? -0.120 -7.057 -11.833 1.00 81.62 87 MET A CA 1
ATOM 717 C C . MET A 1 87 ? -1.375 -7.387 -12.648 1.00 81.62 87 MET A C 1
ATOM 719 O O . MET A 1 87 ? -1.632 -8.556 -12.946 1.00 81.62 87 MET A O 1
ATOM 723 N N . VAL A 1 88 ? -2.156 -6.367 -13.008 1.00 76.38 88 VAL A N 1
ATOM 724 C CA . VAL A 1 88 ? -3.376 -6.518 -13.811 1.00 76.38 88 VAL A CA 1
ATOM 725 C C . VAL A 1 88 ? -3.042 -7.009 -15.222 1.00 76.38 88 VAL A C 1
ATOM 727 O O . VAL A 1 88 ? -3.690 -7.934 -15.713 1.00 76.38 88 VAL A O 1
ATOM 730 N N . ASP A 1 89 ? -1.996 -6.473 -15.847 1.00 71.62 89 ASP A N 1
ATOM 731 C CA . ASP A 1 89 ? -1.549 -6.868 -17.185 1.00 71.62 89 ASP A CA 1
ATOM 732 C C . ASP A 1 89 ? -1.070 -8.325 -17.218 1.00 71.62 89 ASP A C 1
ATOM 734 O O . ASP A 1 89 ? -1.477 -9.109 -18.087 1.00 71.62 89 ASP A O 1
ATOM 738 N N . LYS A 1 90 ? -0.293 -8.741 -16.208 1.00 75.88 90 LYS A N 1
ATOM 739 C CA . LYS A 1 90 ? 0.064 -10.149 -15.980 1.00 75.88 90 LYS A CA 1
ATOM 740 C C . LYS A 1 90 ? -1.185 -11.022 -15.875 1.00 75.88 90 LYS A C 1
ATOM 742 O O . LYS A 1 90 ? -1.328 -12.011 -16.602 1.00 75.88 90 LYS A O 1
ATOM 747 N N . LEU A 1 91 ? -2.132 -10.668 -15.010 1.00 69.81 91 LEU A N 1
ATOM 748 C CA . LEU A 1 91 ? -3.365 -11.440 -14.827 1.00 69.81 91 LEU A CA 1
ATOM 749 C C . LEU A 1 91 ? -4.193 -11.562 -16.109 1.00 69.81 91 LEU A C 1
ATOM 751 O O . LEU A 1 91 ? -4.642 -12.665 -16.431 1.00 69.81 91 LEU A O 1
ATOM 755 N N . ASN A 1 92 ? -4.301 -10.488 -16.885 1.00 64.12 92 ASN A N 1
ATOM 756 C CA . ASN A 1 92 ? -5.028 -10.467 -18.154 1.00 64.12 92 ASN A CA 1
ATOM 757 C C . ASN A 1 92 ? -4.316 -11.235 -19.280 1.00 64.12 92 ASN A C 1
ATOM 759 O O . ASN A 1 92 ? -4.928 -11.511 -20.309 1.00 64.12 92 ASN A O 1
ATOM 763 N N . GLY A 1 93 ? -3.060 -11.644 -19.061 1.00 53.97 93 GLY A N 1
ATOM 764 C CA . GLY A 1 93 ? -2.289 -12.493 -19.961 1.00 53.97 93 GLY A CA 1
ATOM 765 C C . GLY A 1 93 ? -1.871 -11.740 -21.210 1.00 53.97 93 GLY A C 1
ATOM 766 O O . GLY A 1 93 ? -2.561 -11.833 -22.214 1.00 53.97 93 GLY A O 1
ATOM 767 N N . SER A 1 94 ? -0.760 -11.000 -21.120 1.00 45.53 94 SER A N 1
ATOM 768 C CA . SER A 1 94 ? -0.001 -10.381 -22.220 1.00 45.53 94 SER A CA 1
ATOM 769 C C . SER A 1 94 ? -0.797 -10.136 -23.509 1.00 45.53 94 SER A C 1
ATOM 771 O O . SER A 1 94 ? -0.371 -10.501 -24.607 1.00 45.53 94 SER A O 1
ATOM 773 N N . ARG A 1 95 ? -1.945 -9.458 -23.409 1.00 34.44 95 ARG A N 1
ATOM 774 C CA . ARG A 1 95 ? -2.288 -8.525 -24.467 1.00 34.44 95 ARG A CA 1
ATOM 775 C C . ARG A 1 95 ? -1.236 -7.452 -24.302 1.00 34.44 95 ARG A C 1
ATOM 777 O O . ARG A 1 95 ? -1.221 -6.773 -23.284 1.00 34.44 95 ARG A O 1
ATOM 784 N N . TYR A 1 96 ? -0.344 -7.354 -25.280 1.00 36.91 96 TYR A N 1
ATOM 785 C CA . TYR A 1 96 ? 0.320 -6.106 -25.625 1.00 36.91 96 TYR A CA 1
ATOM 786 C C . TYR A 1 96 ? -0.787 -5.053 -25.821 1.00 36.91 96 TYR A C 1
ATOM 788 O O . TYR A 1 96 ? -1.177 -4.717 -26.938 1.00 36.91 96 TYR A O 1
ATOM 796 N N . ILE A 1 97 ? -1.376 -4.571 -24.727 1.00 36.03 97 ILE A N 1
ATOM 797 C CA . ILE A 1 97 ? -1.913 -3.230 -24.680 1.00 36.03 97 ILE A CA 1
ATOM 798 C C . ILE A 1 97 ? -0.643 -2.435 -24.901 1.00 36.03 97 ILE A C 1
ATOM 800 O O . ILE A 1 97 ? 0.273 -2.525 -24.087 1.00 36.03 97 ILE A O 1
ATOM 804 N N . LYS A 1 98 ? -0.515 -1.813 -26.080 1.00 34.75 98 LYS A N 1
ATOM 805 C CA . LYS A 1 98 ? 0.522 -0.810 -26.318 1.00 34.75 98 LYS A CA 1
ATOM 806 C C . LYS A 1 98 ? 0.624 -0.019 -25.026 1.00 34.75 98 LYS A C 1
ATOM 808 O O . LYS A 1 98 ? -0.371 0.589 -24.637 1.00 34.75 98 LYS A O 1
ATOM 813 N N . THR A 1 99 ? 1.761 -0.125 -24.351 1.00 39.12 99 THR A N 1
ATOM 814 C CA . THR A 1 99 ? 2.127 0.730 -23.237 1.00 39.12 99 THR A CA 1
ATOM 815 C C . THR A 1 99 ? 1.970 2.134 -23.777 1.00 39.12 99 THR A C 1
ATOM 817 O O . THR A 1 99 ? 2.785 2.594 -24.572 1.00 39.12 99 THR A O 1
ATOM 820 N N . VAL A 1 100 ? 0.830 2.755 -23.488 1.00 37.62 100 VAL A N 1
ATOM 821 C CA . VAL A 1 100 ? 0.615 4.137 -23.871 1.00 37.62 100 VAL A CA 1
ATOM 822 C C . VAL A 1 100 ? 1.588 4.887 -22.985 1.00 37.62 100 VAL A C 1
ATOM 824 O O . VAL A 1 100 ? 1.493 4.783 -21.758 1.00 37.62 100 VAL A O 1
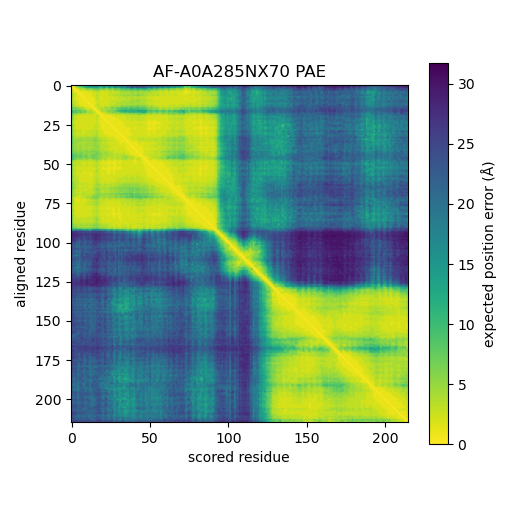ATOM 827 N N . SER A 1 101 ? 2.591 5.531 -23.585 1.00 43.53 101 SER A N 1
ATOM 828 C CA . SER A 1 101 ? 3.482 6.379 -22.807 1.00 43.53 101 SER A CA 1
ATOM 829 C C . SER A 1 101 ? 2.599 7.380 -22.072 1.00 43.53 101 SER A C 1
ATOM 831 O O . SER A 1 101 ? 1.668 7.929 -22.660 1.00 43.53 101 SER A O 1
ATOM 833 N N . TYR A 1 102 ? 2.859 7.639 -20.791 1.00 44.84 102 TYR A N 1
ATOM 834 C CA . TYR A 1 102 ? 2.128 8.692 -20.083 1.00 44.84 102 TYR A CA 1
ATOM 835 C C . TYR A 1 102 ? 2.273 10.053 -20.793 1.00 44.84 102 TYR A C 1
ATOM 837 O O . TYR A 1 102 ? 1.407 10.906 -20.645 1.00 44.84 102 TYR A O 1
ATOM 845 N N . GLU A 1 103 ? 3.315 10.224 -21.615 1.00 47.75 103 GLU A N 1
ATOM 846 C CA . GLU A 1 103 ? 3.522 11.381 -22.494 1.00 47.75 103 GLU A CA 1
ATOM 847 C C . GLU A 1 103 ? 2.601 11.373 -23.726 1.00 47.75 103 GLU A C 1
ATOM 849 O O . GLU A 1 103 ? 2.166 12.436 -24.159 1.00 47.75 103 GLU A O 1
ATOM 854 N N . ASP A 1 104 ? 2.222 10.199 -24.247 1.00 44.72 104 ASP A N 1
ATOM 855 C CA . ASP A 1 104 ? 1.253 10.061 -25.351 1.00 44.72 104 ASP A CA 1
ATOM 856 C C . ASP A 1 104 ? -0.184 10.402 -24.909 1.00 44.72 104 ASP A C 1
ATOM 858 O O . ASP A 1 104 ? -1.077 10.560 -25.743 1.00 44.72 104 ASP A O 1
ATOM 862 N N . LEU A 1 105 ? -0.415 10.493 -23.595 1.00 48.75 105 LEU A N 1
ATOM 863 C CA . LEU A 1 105 ? -1.687 10.878 -22.981 1.00 48.75 105 LEU A CA 1
ATOM 864 C C . LEU A 1 105 ? -1.717 12.345 -22.530 1.00 48.75 105 LEU A C 1
ATOM 866 O O . LEU A 1 105 ? -2.754 12.813 -22.049 1.00 48.75 105 LEU A O 1
ATOM 870 N N . ASN A 1 106 ? -0.610 13.079 -22.679 1.00 59.38 106 ASN A N 1
ATOM 871 C CA . ASN A 1 106 ? -0.617 14.526 -22.504 1.00 59.38 106 ASN A CA 1
ATOM 872 C C . ASN A 1 106 ? -1.511 15.138 -23.585 1.00 59.38 106 ASN A C 1
ATOM 874 O O . ASN A 1 106 ? -1.398 14.814 -24.768 1.00 59.38 106 ASN A O 1
ATOM 878 N N . TYR A 1 107 ? -2.388 16.054 -23.196 1.00 59.75 107 TYR A N 1
ATOM 879 C CA . TYR A 1 107 ? -3.225 16.780 -24.145 1.00 59.75 107 TYR A CA 1
ATOM 880 C C . TYR A 1 107 ? -3.068 18.281 -23.945 1.00 59.75 107 TYR A C 1
ATOM 882 O O . TYR A 1 107 ? -2.617 18.743 -22.897 1.00 59.75 107 TYR A O 1
ATOM 890 N N . LYS A 1 108 ? -3.404 19.056 -24.976 1.00 62.69 108 LYS A N 1
ATOM 891 C CA . LYS A 1 108 ? -3.426 20.515 -24.877 1.00 62.69 108 LYS A CA 1
ATOM 892 C C . LYS A 1 108 ? -4.820 20.973 -24.476 1.00 62.69 108 LYS A C 1
ATOM 894 O O . LYS A 1 108 ? -5.789 20.536 -25.094 1.00 62.69 108 LYS A O 1
ATOM 899 N N . ASP A 1 109 ? -4.910 21.808 -23.446 1.00 58.12 109 ASP A N 1
ATOM 900 C CA . ASP A 1 109 ? -6.172 22.448 -23.069 1.00 58.12 109 ASP A CA 1
ATOM 901 C C . ASP A 1 109 ? -6.624 23.470 -24.131 1.00 58.12 109 ASP A C 1
ATOM 903 O O . ASP A 1 109 ? -5.912 23.743 -25.103 1.00 58.12 109 ASP A O 1
ATOM 907 N N . ASP A 1 110 ? -7.810 24.053 -23.947 1.00 55.78 110 ASP A N 1
ATOM 908 C CA . ASP A 1 110 ? -8.384 25.047 -24.868 1.00 55.78 110 ASP A CA 1
ATOM 909 C C . ASP A 1 110 ? -7.517 26.321 -25.006 1.00 55.78 110 ASP A C 1
ATOM 911 O O . ASP A 1 110 ? -7.693 27.107 -25.937 1.00 55.78 110 ASP A O 1
ATOM 915 N N . GLU A 1 111 ? -6.546 26.516 -24.105 1.00 68.00 111 GLU A N 1
ATOM 916 C CA . GLU A 1 111 ? -5.573 27.614 -24.101 1.00 68.00 111 GLU A CA 1
ATOM 917 C C . GLU A 1 111 ? -4.213 27.195 -24.703 1.00 68.00 111 GLU A C 1
ATOM 919 O O . GLU A 1 111 ? -3.263 27.981 -24.733 1.00 68.00 111 GLU A O 1
ATOM 924 N N . GLY A 1 112 ? -4.109 25.966 -25.222 1.00 62.59 112 GLY A N 1
ATOM 925 C CA . GLY A 1 112 ? -2.925 25.430 -25.891 1.00 62.59 112 GLY A CA 1
ATOM 926 C C . GLY A 1 112 ? -1.797 25.001 -24.951 1.00 62.59 112 GLY A C 1
ATOM 927 O O . GLY A 1 112 ? -0.699 24.697 -25.434 1.00 62.59 112 GLY A O 1
ATOM 928 N N . ARG A 1 113 ? -2.035 24.965 -23.633 1.00 67.00 113 ARG A N 1
ATOM 929 C CA . ARG A 1 113 ? -1.050 24.524 -22.639 1.00 67.00 113 ARG A CA 1
ATOM 930 C C . ARG A 1 113 ? -1.002 23.008 -22.603 1.00 67.00 113 ARG A C 1
ATOM 932 O O . ARG A 1 113 ? -2.039 22.354 -22.558 1.00 67.00 113 ARG A O 1
ATOM 939 N N . GLU A 1 114 ? 0.205 22.455 -22.607 1.00 53.66 114 GLU A N 1
ATOM 940 C CA . GLU A 1 114 ? 0.406 21.019 -22.438 1.00 53.66 114 GLU A CA 1
ATOM 941 C C . GLU A 1 114 ? 0.062 20.624 -21.000 1.00 53.66 114 GLU A C 1
ATOM 943 O O . GLU A 1 114 ? 0.716 21.053 -20.046 1.00 53.66 114 GLU A O 1
ATOM 948 N N . VAL A 1 115 ? -0.996 19.835 -20.847 1.00 58.19 115 VAL A N 1
ATOM 949 C CA . VAL A 1 115 ? -1.410 19.282 -19.566 1.00 58.19 115 VAL A CA 1
ATOM 950 C C . VAL A 1 115 ? -0.804 17.889 -19.457 1.00 58.19 115 VAL A C 1
ATOM 952 O O . VAL A 1 115 ? -1.130 16.990 -20.234 1.00 58.19 115 VAL A O 1
ATOM 955 N N . SER A 1 116 ? 0.116 17.721 -18.504 1.00 59.88 116 SER A N 1
ATOM 956 C CA . SER A 1 116 ? 0.725 16.420 -18.227 1.00 59.88 116 SER A CA 1
ATOM 957 C C . SER A 1 116 ? -0.358 15.453 -17.763 1.00 59.88 116 SER A C 1
ATOM 959 O O . SER A 1 116 ? -1.086 15.766 -16.815 1.00 59.88 116 SER A O 1
ATOM 961 N N . PHE A 1 117 ? -0.456 14.267 -18.360 1.00 48.47 117 PHE A N 1
ATOM 962 C CA . PHE A 1 117 ? -1.405 13.246 -17.929 1.00 48.47 117 PHE A CA 1
ATOM 963 C C . PHE A 1 117 ? -1.274 12.967 -16.427 1.00 48.47 117 PHE A C 1
ATOM 965 O O . PHE A 1 117 ? -2.276 12.879 -15.738 1.00 48.47 117 PHE A O 1
ATOM 972 N N . GLU A 1 118 ? -0.066 12.997 -15.858 1.00 43.41 118 GLU A N 1
ATOM 973 C CA . GLU A 1 118 ? 0.163 12.834 -14.411 1.00 43.41 118 GLU A CA 1
ATOM 974 C C . GLU A 1 118 ? -0.482 13.933 -13.552 1.00 43.41 118 GLU A C 1
ATOM 976 O O . GLU A 1 118 ? -0.866 13.683 -12.412 1.00 43.41 118 GLU A O 1
ATOM 981 N N . SER A 1 119 ? -0.610 15.146 -14.098 1.00 41.03 119 SER A N 1
ATOM 982 C CA . SER A 1 119 ? -1.329 16.267 -13.474 1.00 41.03 119 SER A CA 1
ATOM 983 C C . SER A 1 119 ? -2.835 16.262 -13.762 1.00 41.03 119 SER A C 1
ATOM 985 O O . SER A 1 119 ? -3.592 16.945 -13.073 1.00 41.03 119 SER A O 1
ATOM 987 N N . THR A 1 120 ? -3.259 15.476 -14.759 1.00 37.97 120 THR A N 1
ATOM 988 C CA . THR A 1 120 ? -4.643 15.374 -15.252 1.00 37.97 120 THR A CA 1
ATOM 989 C C . THR A 1 120 ? -5.301 14.034 -15.001 1.00 37.97 120 THR A C 1
ATOM 991 O O . THR A 1 120 ? -6.478 13.880 -15.329 1.00 37.97 120 THR A O 1
ATOM 994 N N . ILE A 1 121 ? -4.614 13.107 -14.330 1.00 40.19 121 ILE A N 1
ATOM 995 C CA . ILE A 1 121 ? -5.275 12.142 -13.467 1.00 40.19 121 ILE A CA 1
ATOM 996 C C . ILE A 1 121 ? -5.976 13.006 -12.413 1.00 40.19 121 ILE A C 1
ATOM 998 O O . ILE A 1 121 ? -5.493 13.228 -11.302 1.00 40.19 121 ILE A O 1
ATOM 1002 N N . LYS A 1 122 ? -7.153 13.530 -12.785 1.00 31.50 122 LYS A N 1
ATOM 1003 C CA . LYS A 1 122 ? -8.250 13.641 -11.849 1.00 31.50 122 LYS A CA 1
ATOM 1004 C C . LYS A 1 122 ? -8.238 12.296 -11.185 1.00 31.50 122 LYS A C 1
ATOM 1006 O O . LYS A 1 122 ? -8.298 11.277 -11.862 1.00 31.50 122 LYS A O 1
ATOM 1011 N N . ASP A 1 123 ? -8.021 12.329 -9.887 1.00 37.88 123 ASP A N 1
ATOM 1012 C CA . ASP A 1 123 ? -8.183 11.160 -9.072 1.00 37.88 123 ASP A CA 1
ATOM 1013 C C . ASP A 1 123 ? -9.569 10.617 -9.424 1.00 37.88 123 ASP A C 1
ATOM 1015 O O . ASP A 1 123 ? -10.575 11.179 -8.987 1.00 37.88 123 ASP A O 1
ATOM 1019 N N . GLU A 1 124 ? -9.634 9.591 -10.278 1.00 31.50 124 GLU A N 1
ATOM 1020 C CA . GLU A 1 124 ? -10.852 8.863 -10.628 1.00 31.50 124 GLU A CA 1
ATOM 1021 C C . GLU A 1 124 ? -11.241 7.993 -9.421 1.00 31.50 124 GLU A C 1
ATOM 1023 O O . GLU A 1 124 ? -11.669 6.853 -9.535 1.00 31.50 124 GLU A O 1
ATOM 1028 N N . ARG A 1 125 ? -11.147 8.589 -8.223 1.00 40.50 125 ARG A N 1
ATOM 1029 C CA . ARG A 1 125 ? -11.982 8.387 -7.045 1.00 40.50 125 ARG A CA 1
ATOM 1030 C C . ARG A 1 125 ? -13.438 8.711 -7.387 1.00 40.50 125 ARG A C 1
ATOM 1032 O O . ARG A 1 125 ? -14.107 9.452 -6.680 1.00 40.50 125 ARG A O 1
ATOM 1039 N N . GLU A 1 126 ? -13.961 8.105 -8.437 1.00 36.28 126 GLU A N 1
ATOM 1040 C CA . GLU A 1 126 ? -15.209 7.395 -8.269 1.00 36.28 126 GLU A CA 1
ATOM 1041 C C . GLU A 1 126 ? -14.796 5.944 -8.077 1.00 36.28 126 GLU A C 1
ATOM 1043 O O . GLU A 1 126 ? -14.429 5.265 -9.024 1.00 36.28 126 GLU A O 1
ATOM 1048 N N . PHE A 1 127 ? -14.828 5.498 -6.821 1.00 36.91 127 PHE A N 1
ATOM 1049 C CA . PHE A 1 127 ? -14.503 4.145 -6.386 1.00 36.91 127 PHE A CA 1
ATOM 1050 C C . PHE A 1 127 ? -12.994 3.835 -6.311 1.00 36.91 127 PHE A C 1
ATOM 1052 O O . PHE A 1 127 ? -12.447 3.058 -7.083 1.00 36.91 127 PHE A O 1
ATOM 1059 N N . PHE A 1 128 ? -12.332 4.212 -5.210 1.00 47.12 128 PHE A N 1
ATOM 1060 C CA . PHE A 1 128 ? -12.025 3.148 -4.236 1.00 47.12 128 PHE A CA 1
ATOM 1061 C C . PHE A 1 128 ? -13.165 2.129 -4.256 1.00 47.12 128 PHE A C 1
ATOM 1063 O O . PHE A 1 128 ? -14.235 2.397 -3.700 1.00 47.12 128 PHE A O 1
ATOM 1070 N N . SER A 1 129 ? -13.026 1.059 -5.050 1.00 52.75 129 SER A N 1
ATOM 1071 C CA . SER A 1 129 ? -14.128 0.110 -5.192 1.00 52.75 129 SER A CA 1
ATOM 1072 C C . SER A 1 129 ? -14.518 -0.304 -3.785 1.00 52.75 129 SER A C 1
ATOM 1074 O O . SER A 1 129 ? -13.642 -0.577 -2.963 1.00 52.75 129 SER A O 1
ATOM 1076 N N . GLN A 1 130 ? -15.815 -0.260 -3.467 1.00 54.84 130 GLN A N 1
ATOM 1077 C CA . GLN A 1 130 ? -16.291 -0.667 -2.141 1.00 54.84 130 GLN A CA 1
ATOM 1078 C C . GLN A 1 130 ? -15.644 -2.001 -1.755 1.00 54.84 130 GLN A C 1
ATOM 1080 O O . GLN A 1 130 ? -15.204 -2.164 -0.633 1.00 54.84 130 GLN A O 1
ATOM 1085 N N . HIS A 1 131 ? -15.417 -2.869 -2.743 1.00 54.56 131 HIS A N 1
ATOM 1086 C CA . HIS A 1 131 ? -14.643 -4.091 -2.620 1.00 54.56 131 HIS A CA 1
ATOM 1087 C C . HIS A 1 131 ? -13.190 -3.922 -2.124 1.00 54.56 131 HIS A C 1
ATOM 1089 O O . HIS A 1 131 ? -12.818 -4.572 -1.152 1.00 54.56 131 HIS A O 1
ATOM 1095 N N . GLU A 1 132 ? -12.364 -3.067 -2.737 1.00 59.31 132 GLU A N 1
ATOM 1096 C CA . GLU A 1 132 ? -10.989 -2.791 -2.274 1.00 59.31 132 GLU A CA 1
ATOM 1097 C C . GLU A 1 132 ? -10.976 -2.180 -0.865 1.00 59.31 132 GLU A C 1
ATOM 1099 O O . GLU A 1 132 ? -10.152 -2.543 -0.020 1.00 59.31 132 GLU A O 1
ATOM 1104 N N . GLY A 1 133 ? -11.932 -1.292 -0.575 1.00 67.94 133 GLY A N 1
ATOM 1105 C CA . GLY A 1 133 ? -12.077 -0.710 0.755 1.00 67.94 133 GLY A CA 1
ATOM 1106 C C . GLY A 1 133 ? -12.558 -1.692 1.814 1.00 67.94 133 GLY A C 1
ATOM 1107 O O . GLY A 1 133 ? -12.057 -1.664 2.938 1.00 67.94 133 GLY A O 1
ATOM 1108 N N . ASP A 1 134 ? -13.459 -2.598 1.452 1.00 70.81 134 ASP A N 1
ATOM 1109 C CA . ASP A 1 134 ? -13.974 -3.659 2.314 1.00 70.81 134 ASP A CA 1
ATOM 1110 C C . ASP A 1 134 ? -12.895 -4.704 2.607 1.00 70.81 134 ASP A C 1
ATOM 1112 O O . ASP A 1 134 ? -12.748 -5.134 3.752 1.00 70.81 134 ASP A O 1
ATOM 1116 N N . GLN A 1 135 ? -12.086 -5.067 1.609 1.00 73.75 135 GLN A N 1
ATOM 1117 C CA . GLN A 1 135 ? -10.950 -5.968 1.797 1.00 73.75 135 GLN A CA 1
ATOM 1118 C C . GLN A 1 135 ? -9.874 -5.344 2.684 1.00 73.75 135 GLN A C 1
ATOM 1120 O O . GLN A 1 135 ? -9.397 -5.982 3.625 1.00 73.75 135 GLN A O 1
ATOM 1125 N N . LEU A 1 136 ? -9.508 -4.083 2.436 1.00 77.69 136 LEU A N 1
ATOM 1126 C CA . LEU A 1 136 ? -8.567 -3.365 3.291 1.00 77.69 136 LEU A CA 1
ATOM 1127 C C . LEU A 1 136 ? -9.094 -3.256 4.727 1.00 77.69 136 LEU A C 1
ATOM 1129 O O . LEU A 1 136 ? -8.342 -3.478 5.677 1.00 77.69 136 LEU A O 1
ATOM 1133 N N . PHE A 1 137 ? -10.378 -2.945 4.889 1.00 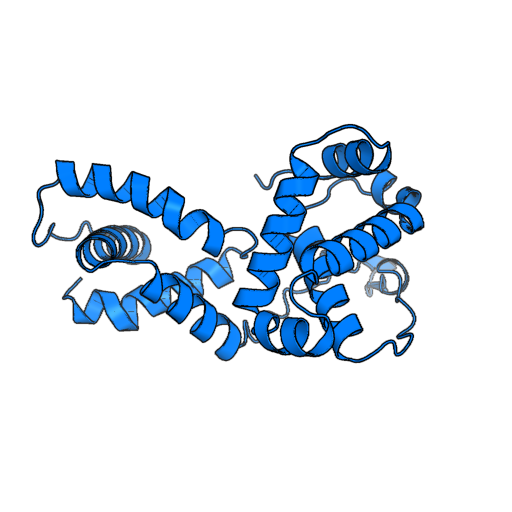82.69 137 PHE A N 1
ATOM 1134 C CA . PHE A 1 137 ? -11.044 -2.904 6.184 1.00 82.69 137 PHE A CA 1
ATOM 1135 C C . PHE A 1 137 ? -10.965 -4.254 6.907 1.00 82.69 137 PHE A C 1
ATOM 1137 O O . PHE A 1 137 ? -10.532 -4.294 8.061 1.00 82.69 137 PHE A O 1
ATOM 1144 N N . ALA A 1 138 ? -11.288 -5.358 6.228 1.00 82.19 138 ALA A N 1
ATOM 1145 C CA . ALA A 1 138 ? -11.195 -6.705 6.787 1.00 82.19 138 ALA A CA 1
ATOM 1146 C C . ALA A 1 138 ? -9.759 -7.054 7.214 1.00 82.19 138 ALA A C 1
ATOM 1148 O O . ALA A 1 138 ? -9.536 -7.450 8.357 1.00 82.19 138 ALA A O 1
ATOM 1149 N N . LEU A 1 139 ? -8.769 -6.807 6.350 1.00 82.38 139 LEU A N 1
ATOM 1150 C CA . LEU A 1 139 ? -7.352 -7.060 6.642 1.00 82.38 139 LEU A CA 1
ATOM 1151 C C . LEU A 1 139 ? -6.843 -6.254 7.840 1.00 82.38 139 LEU A C 1
ATOM 1153 O O . LEU A 1 139 ? -6.044 -6.747 8.644 1.00 82.38 139 LEU A O 1
ATOM 1157 N N . VAL A 1 140 ? -7.282 -4.998 7.961 1.00 85.75 140 VAL A N 1
ATOM 1158 C CA . VAL A 1 140 ? -6.957 -4.168 9.120 1.00 85.75 140 VAL A CA 1
ATOM 1159 C C . VAL A 1 140 ? -7.591 -4.771 10.365 1.00 85.75 140 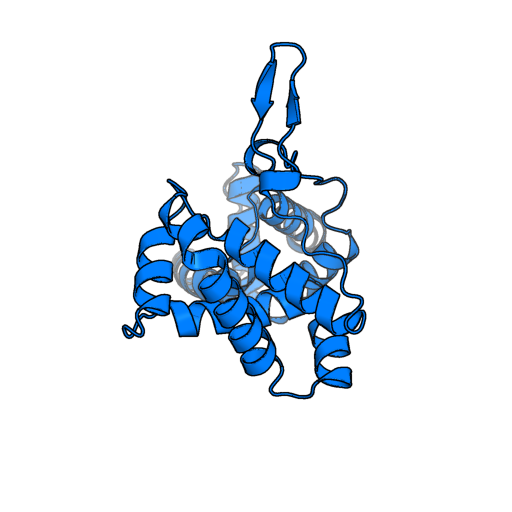VAL A C 1
ATOM 1161 O O . VAL A 1 140 ? -6.873 -4.959 11.343 1.00 85.75 140 VAL A O 1
ATOM 1164 N N . LEU A 1 141 ? -8.873 -5.139 10.337 1.00 88.12 141 LEU A N 1
ATOM 1165 C CA . LEU A 1 141 ? -9.555 -5.728 11.490 1.00 88.12 141 LEU A CA 1
ATOM 1166 C C . LEU A 1 141 ? -8.940 -7.045 11.960 1.00 88.12 141 LEU A C 1
ATOM 1168 O O . LEU A 1 141 ? -8.696 -7.197 13.155 1.00 88.12 141 LEU A O 1
ATOM 1172 N N . GLU A 1 142 ? -8.615 -7.954 11.045 1.00 86.75 142 GLU A N 1
ATOM 1173 C CA . GLU A 1 142 ? -7.976 -9.236 11.370 1.00 86.75 142 GLU A CA 1
ATOM 1174 C C . GLU A 1 142 ? -6.610 -9.063 12.050 1.00 86.75 142 GLU A C 1
ATOM 1176 O O . GLU A 1 142 ? -6.170 -9.913 12.825 1.00 86.75 142 GLU A O 1
ATOM 1181 N N . SER A 1 143 ? -5.927 -7.943 11.798 1.00 84.88 143 SER A N 1
ATOM 1182 C CA . SER A 1 143 ? -4.611 -7.662 12.379 1.00 84.88 143 SER A CA 1
ATOM 1183 C C . SER A 1 143 ? -4.651 -7.120 13.819 1.00 84.88 143 SER A C 1
ATOM 1185 O O . SER A 1 143 ? -3.597 -6.982 14.467 1.00 84.88 143 SER A O 1
ATOM 1187 N N . LEU A 1 144 ? -5.842 -6.787 14.330 1.00 88.88 144 LEU A N 1
ATOM 1188 C CA . LEU A 1 144 ? -6.036 -6.067 15.587 1.00 88.88 144 LEU A CA 1
ATOM 1189 C C . LEU A 1 144 ? -6.722 -6.945 16.634 1.00 88.88 144 LEU A C 1
ATOM 1191 O O . LEU A 1 144 ? -7.783 -7.515 16.408 1.00 88.88 144 LEU A O 1
ATOM 1195 N N . ASP A 1 145 ? -6.135 -7.005 17.831 1.00 90.00 145 ASP A N 1
ATOM 1196 C CA . ASP A 1 145 ? -6.819 -7.596 18.981 1.0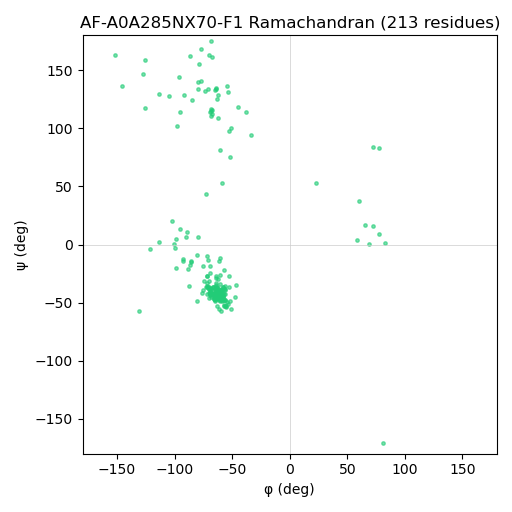0 90.00 145 ASP A CA 1
ATOM 1197 C C . ASP A 1 145 ? -7.866 -6.629 19.569 1.00 90.00 145 ASP A C 1
ATOM 1199 O O . ASP A 1 145 ? -7.891 -5.434 19.268 1.00 90.00 145 ASP A O 1
ATOM 1203 N N . GLN A 1 146 ? -8.725 -7.117 20.465 1.00 87.75 146 GLN A N 1
ATOM 1204 C CA . GLN A 1 146 ? -9.790 -6.297 21.056 1.00 87.75 146 GLN A CA 1
ATOM 1205 C C . GLN A 1 146 ? -9.264 -5.025 21.742 1.00 87.75 146 GLN A C 1
ATOM 1207 O O . GLN A 1 146 ? -9.859 -3.955 21.642 1.00 87.75 146 GLN A O 1
ATOM 1212 N N . LYS A 1 147 ? -8.125 -5.111 22.432 1.00 88.88 147 LYS A N 1
ATOM 1213 C CA . LYS A 1 147 ? -7.525 -3.951 23.102 1.00 88.88 147 LYS A CA 1
ATOM 1214 C C . LYS A 1 147 ? -6.931 -2.967 22.076 1.00 88.88 147 LYS A C 1
ATOM 1216 O O . LYS A 1 147 ? -6.823 -1.777 22.369 1.00 88.88 147 LYS A O 1
ATOM 1221 N N . ASP A 1 148 ? -6.530 -3.448 20.898 1.00 90.12 148 ASP A N 1
ATOM 1222 C CA . ASP A 1 148 ? -5.956 -2.658 19.809 1.00 90.12 148 ASP A CA 1
ATOM 1223 C C . ASP A 1 148 ? -7.084 -1.898 19.119 1.00 90.12 148 ASP A C 1
ATOM 1225 O O . ASP A 1 148 ? -6.947 -0.700 18.895 1.00 90.12 148 ASP A O 1
ATOM 1229 N N . LEU A 1 149 ? -8.232 -2.547 18.908 1.00 89.69 149 LEU A N 1
ATOM 1230 C CA . LEU A 1 149 ? -9.455 -1.904 18.427 1.00 89.69 149 LEU A CA 1
ATOM 1231 C C . LEU A 1 149 ? -9.910 -0.775 19.357 1.00 89.69 149 LEU A C 1
ATOM 1233 O O . LEU A 1 149 ? -10.177 0.327 18.893 1.00 89.69 149 LEU A O 1
ATOM 1237 N N . ILE A 1 150 ? -9.914 -0.995 20.674 1.00 89.69 150 ILE A N 1
ATOM 1238 C CA . ILE A 1 150 ? -10.294 0.037 21.657 1.00 89.69 150 ILE A CA 1
ATOM 1239 C C . ILE A 1 150 ? -9.356 1.250 21.586 1.00 89.69 150 ILE A C 1
ATOM 1241 O O . ILE A 1 150 ? -9.804 2.399 21.600 1.00 89.69 150 ILE A O 1
ATOM 1245 N N . ALA A 1 151 ? -8.047 1.006 21.498 1.00 90.94 151 ALA A N 1
ATOM 1246 C CA . ALA A 1 151 ? -7.073 2.080 21.366 1.00 90.94 151 ALA A CA 1
ATOM 1247 C C . ALA A 1 151 ? -7.209 2.807 20.017 1.00 90.94 151 ALA A C 1
ATOM 1249 O O . ALA A 1 151 ? -7.186 4.036 19.990 1.00 90.94 151 ALA A O 1
ATOM 1250 N N . LEU A 1 152 ? -7.404 2.075 18.919 1.00 90.50 152 LEU A N 1
ATOM 1251 C CA . LEU A 1 152 ? -7.614 2.642 17.590 1.00 90.50 152 LEU A CA 1
ATOM 1252 C C . LEU A 1 152 ? -8.875 3.513 17.552 1.00 90.50 152 LEU A C 1
ATOM 1254 O O . LEU A 1 152 ? -8.801 4.662 17.123 1.00 90.50 152 LEU A O 1
ATOM 1258 N N . CYS A 1 153 ? -9.991 3.021 18.091 1.00 91.12 153 CYS A N 1
ATOM 1259 C CA . CYS A 1 153 ? -11.254 3.748 18.144 1.00 91.12 153 CYS A CA 1
ATOM 1260 C C . CYS A 1 153 ? -11.179 5.025 18.969 1.00 91.12 153 CYS A C 1
ATOM 1262 O O . CYS A 1 153 ? -11.730 6.044 18.557 1.00 91.12 153 CYS A O 1
ATOM 1264 N N . TYR A 1 154 ? -10.431 5.025 20.073 1.00 91.56 154 TYR A N 1
ATOM 1265 C CA . TYR A 1 154 ? -10.158 6.258 20.803 1.00 91.56 154 TYR A CA 1
ATOM 1266 C C . TYR A 1 154 ? -9.498 7.317 19.900 1.00 91.56 154 TYR A C 1
ATOM 1268 O O . TYR A 1 154 ? -9.914 8.476 19.897 1.00 91.56 154 TYR A O 1
ATOM 1276 N N . TYR A 1 155 ? -8.468 6.939 19.132 1.00 89.56 155 TYR A N 1
ATOM 1277 C CA . TYR A 1 155 ? -7.729 7.892 18.297 1.00 89.56 155 TYR A CA 1
ATOM 1278 C C . TYR A 1 155 ? -8.491 8.307 17.038 1.00 89.56 155 TYR A C 1
ATOM 1280 O O . TYR A 1 155 ? -8.455 9.488 16.706 1.00 89.56 155 TYR A O 1
ATOM 1288 N N . ILE A 1 156 ? -9.200 7.386 16.377 1.00 88.50 156 ILE A N 1
ATOM 1289 C CA . ILE A 1 156 ? -10.055 7.700 15.222 1.00 88.50 156 ILE A CA 1
ATOM 1290 C C . ILE A 1 156 ? -11.157 8.672 15.640 1.00 88.50 156 ILE A C 1
ATOM 1292 O O . ILE A 1 156 ? -11.341 9.703 15.003 1.00 88.50 156 ILE A O 1
ATOM 1296 N N . THR A 1 157 ? -11.835 8.401 16.755 1.00 85.50 157 THR A N 1
ATOM 1297 C CA . THR A 1 157 ? -12.905 9.270 17.262 1.00 85.50 157 THR A CA 1
ATOM 1298 C C . THR A 1 157 ? -12.372 10.651 17.620 1.00 85.50 157 THR A C 1
ATOM 1300 O O . THR A 1 157 ? -12.965 11.654 17.233 1.00 85.50 157 THR A O 1
ATOM 1303 N N . TYR A 1 158 ? -11.224 10.721 18.304 1.00 87.31 158 TYR A N 1
ATOM 1304 C CA . TYR A 1 158 ? -10.591 12.002 18.609 1.00 87.31 158 TYR A CA 1
ATOM 1305 C C . TYR A 1 158 ? -10.221 12.782 17.342 1.00 87.31 158 TYR A C 1
ATOM 1307 O O . TYR A 1 158 ? -10.415 13.992 17.292 1.00 87.31 158 TYR A O 1
ATOM 1315 N N . TYR A 1 159 ? -9.706 12.093 16.322 1.00 82.50 159 TYR A N 1
ATOM 1316 C CA . TYR A 1 159 ? -9.291 12.702 15.062 1.00 82.50 159 TYR A CA 1
ATOM 1317 C C . TYR A 1 159 ? -10.479 13.201 14.227 1.00 82.50 159 TYR A C 1
ATOM 1319 O O . TYR A 1 159 ? -10.446 14.330 13.751 1.00 82.50 159 TYR A O 1
ATOM 1327 N N . ILE A 1 160 ? -11.532 12.390 14.082 1.00 79.88 160 ILE A N 1
ATOM 1328 C CA . ILE A 1 160 ? -12.689 12.703 13.231 1.00 79.88 160 ILE A CA 1
ATOM 1329 C C . ILE A 1 160 ? -13.668 13.645 13.937 1.00 79.88 160 ILE A C 1
ATOM 1331 O O . ILE A 1 160 ? -14.094 14.639 13.357 1.00 79.88 160 ILE A O 1
ATOM 1335 N N . LYS A 1 161 ? -14.038 13.348 15.190 1.00 81.69 161 LYS A N 1
ATOM 1336 C CA . LYS A 1 161 ? -15.046 14.126 15.932 1.00 81.69 161 LYS A CA 1
ATOM 1337 C C . LYS A 1 161 ? -14.439 15.337 16.652 1.00 81.69 161 LYS A C 1
ATOM 1339 O O . LYS A 1 161 ? -15.181 16.175 17.149 1.00 81.69 161 LYS A O 1
ATOM 1344 N N . GLY A 1 162 ? -13.110 15.416 16.785 1.00 78.44 162 GLY A N 1
ATOM 1345 C CA . GLY A 1 162 ? -12.418 16.482 17.528 1.00 78.44 162 GLY A CA 1
ATOM 1346 C C . GLY A 1 162 ? -12.630 16.442 19.049 1.00 78.44 162 GLY A C 1
ATOM 1347 O O . GLY A 1 162 ? -12.097 17.280 19.777 1.00 78.44 162 GLY A O 1
ATOM 1348 N N . VAL A 1 163 ? -13.392 15.468 19.557 1.00 80.56 163 VAL A N 1
ATOM 1349 C CA . VAL A 1 163 ? -13.738 15.331 20.976 1.00 80.56 163 VAL A CA 1
ATOM 1350 C C . VAL A 1 163 ? -12.925 14.205 21.585 1.00 80.56 163 VAL A C 1
ATOM 1352 O O . VAL A 1 163 ? -12.906 13.090 21.068 1.00 80.56 163 VAL A O 1
ATOM 1355 N N . LYS A 1 164 ? -12.247 14.486 22.703 1.00 84.50 164 LYS A N 1
ATOM 1356 C CA . LYS A 1 164 ? -11.449 13.492 23.428 1.00 84.50 164 LYS A CA 1
ATOM 1357 C C . LYS A 1 164 ? -12.381 12.449 24.064 1.00 84.50 164 LYS A C 1
ATOM 1359 O O . LYS A 1 164 ? -13.076 12.794 25.022 1.00 84.50 164 LYS A O 1
ATOM 1364 N N . PRO A 1 165 ? -12.393 11.190 23.590 1.00 84.12 165 PRO A N 1
ATOM 1365 C CA . PRO A 1 165 ? -13.295 10.182 24.126 1.00 84.12 165 PRO A CA 1
ATOM 1366 C C . PRO A 1 165 ? -12.882 9.791 25.543 1.00 84.12 165 PRO A C 1
ATOM 1368 O O . PRO A 1 165 ? -11.745 10.007 25.972 1.00 84.12 165 PRO A O 1
ATOM 1371 N N . LYS A 1 166 ? -13.785 9.151 26.284 1.00 84.44 166 LYS A N 1
ATOM 1372 C CA . LYS A 1 166 ? -13.416 8.548 27.566 1.00 84.44 166 LYS A CA 1
ATOM 1373 C C . LYS A 1 166 ? -12.588 7.288 27.301 1.00 84.44 166 LYS A C 1
ATOM 1375 O O . LYS A 1 166 ? -12.962 6.453 26.482 1.00 84.44 166 LYS A O 1
ATOM 1380 N N . VAL A 1 167 ? -11.459 7.133 27.993 1.00 80.81 167 VAL A N 1
ATOM 1381 C CA . VAL A 1 167 ? -10.650 5.910 27.877 1.00 80.81 167 VAL A CA 1
ATOM 1382 C C . VAL A 1 167 ? -11.432 4.754 28.498 1.00 80.81 167 VAL A C 1
ATOM 1384 O O . VAL A 1 167 ? -11.712 4.775 29.697 1.00 80.81 167 VAL A O 1
ATOM 1387 N N . LYS A 1 168 ? -11.800 3.752 27.696 1.00 77.69 168 LYS A N 1
ATOM 1388 C CA . LYS A 1 168 ? -12.493 2.554 28.178 1.00 77.69 168 LYS A CA 1
ATOM 1389 C C . LYS A 1 168 ? -11.513 1.425 28.426 1.00 77.69 168 LYS A C 1
ATOM 1391 O O . LYS A 1 168 ? -10.575 1.236 27.655 1.00 77.69 168 LYS A O 1
ATOM 1396 N N . SER A 1 169 ? -11.774 0.625 29.460 1.00 75.44 169 SER A N 1
ATOM 1397 C CA . SER A 1 169 ? -11.116 -0.667 29.737 1.00 75.44 169 SER A CA 1
ATOM 1398 C C . SER A 1 169 ? -9.583 -0.659 29.912 1.00 75.44 169 SER A C 1
ATOM 1400 O O . SER A 1 169 ? -8.981 -1.717 30.091 1.00 75.44 169 SER A O 1
ATOM 1402 N N . MET A 1 170 ? -8.926 0.507 29.888 1.00 83.50 170 MET A N 1
ATOM 1403 C CA . MET A 1 170 ? -7.480 0.634 30.078 1.00 83.50 170 MET A CA 1
ATOM 1404 C C . MET A 1 170 ? -7.077 1.985 30.677 1.00 83.50 170 MET A C 1
ATOM 1406 O O . MET A 1 170 ? -7.840 2.946 30.660 1.00 83.50 170 MET A O 1
ATOM 1410 N N . SER A 1 171 ? -5.849 2.065 31.197 1.00 86.44 171 SER A N 1
ATOM 1411 C CA . SER A 1 171 ? -5.257 3.319 31.672 1.00 86.44 171 SER A CA 1
ATOM 1412 C C . SER A 1 171 ? -4.725 4.172 30.516 1.00 86.44 171 SER A C 1
ATOM 1414 O O . SER A 1 171 ? -4.319 3.651 29.476 1.00 86.44 171 SER A O 1
ATOM 1416 N N . THR A 1 172 ? -4.633 5.488 30.721 1.00 84.12 172 THR A N 1
ATOM 1417 C CA . THR A 1 172 ? -4.075 6.443 29.742 1.00 84.12 172 THR A CA 1
ATOM 1418 C C . THR A 1 172 ? -2.647 6.088 29.317 1.00 84.12 172 THR A C 1
ATOM 1420 O O . THR A 1 172 ? -2.280 6.239 28.154 1.00 84.12 172 THR A O 1
ATOM 1423 N N . ASN A 1 173 ? -1.839 5.568 30.245 1.00 85.88 173 ASN A N 1
ATOM 1424 C CA . ASN A 1 173 ? -0.461 5.166 29.961 1.00 85.88 173 ASN A CA 1
ATOM 1425 C C . ASN A 1 173 ? -0.415 3.911 29.063 1.00 85.88 173 ASN A C 1
ATOM 1427 O O . ASN A 1 173 ? 0.385 3.823 28.131 1.00 85.88 173 ASN A O 1
ATOM 1431 N N . ASN A 1 174 ? -1.326 2.958 29.290 1.00 86.62 174 ASN A N 1
ATOM 1432 C CA . ASN A 1 174 ? -1.463 1.781 28.431 1.00 86.62 174 ASN A CA 1
ATOM 1433 C C . ASN A 1 174 ? -1.995 2.147 27.042 1.00 86.62 174 ASN A C 1
ATOM 1435 O O . ASN A 1 174 ? -1.495 1.608 26.058 1.00 86.62 174 ASN A O 1
ATOM 1439 N N . LEU A 1 175 ? -2.935 3.093 26.959 1.00 88.00 175 LEU A N 1
ATOM 1440 C CA . LEU A 1 175 ? -3.453 3.624 25.698 1.00 88.00 175 LEU A CA 1
ATOM 1441 C C . LEU A 1 175 ? -2.332 4.224 24.838 1.00 88.00 175 LEU A C 1
ATOM 1443 O O . LEU A 1 175 ? -2.194 3.867 23.669 1.00 88.00 175 LEU A O 1
ATOM 1447 N N . TYR A 1 176 ? -1.478 5.063 25.435 1.00 86.94 176 TYR A N 1
ATOM 1448 C CA . TYR A 1 176 ? -0.330 5.655 24.743 1.00 86.94 176 TYR A CA 1
ATOM 1449 C C . TYR A 1 176 ? 0.647 4.589 24.229 1.00 86.94 176 TYR A C 1
ATOM 1451 O O . TYR A 1 176 ? 1.011 4.585 23.056 1.00 86.94 176 TYR A O 1
ATOM 1459 N N . LYS A 1 177 ? 1.027 3.623 25.076 1.00 88.69 177 LYS A N 1
ATOM 1460 C CA . LYS A 1 177 ? 1.910 2.521 24.658 1.00 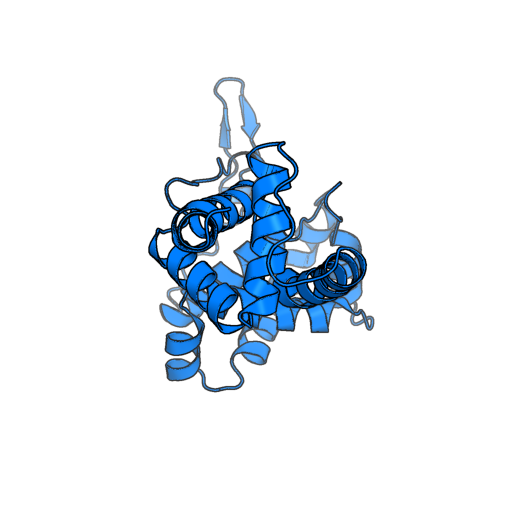88.69 177 LYS A CA 1
ATOM 1461 C C . LYS A 1 177 ? 1.300 1.681 23.535 1.00 88.69 177 LYS A C 1
ATOM 1463 O O . LYS A 1 177 ? 2.038 1.180 22.688 1.00 88.69 177 LYS A O 1
ATOM 1468 N N . ARG A 1 178 ? -0.026 1.501 23.524 1.00 90.31 178 ARG A N 1
ATOM 1469 C CA . ARG A 1 178 ? -0.718 0.763 22.459 1.00 90.31 178 ARG A CA 1
ATOM 1470 C C . ARG A 1 178 ? -0.766 1.557 21.159 1.00 90.31 178 ARG A C 1
ATOM 1472 O O . ARG A 1 178 ? -0.571 0.951 20.115 1.00 90.31 178 ARG A O 1
ATOM 1479 N N . LYS A 1 179 ? -0.919 2.886 21.212 1.00 88.75 179 LYS A N 1
ATOM 1480 C CA . LYS A 1 179 ? -0.857 3.773 20.036 1.00 88.75 179 LYS A CA 1
ATOM 1481 C C . LYS A 1 179 ? 0.406 3.551 19.210 1.00 88.75 179 LYS A C 1
ATOM 1483 O O . LYS A 1 179 ? 0.328 3.388 17.997 1.00 88.75 179 LYS A O 1
ATOM 1488 N N . GLU A 1 180 ? 1.562 3.514 19.866 1.00 87.88 180 GLU A N 1
ATOM 1489 C CA . GLU A 1 180 ? 2.840 3.349 19.167 1.00 87.88 180 GLU A CA 1
ATOM 1490 C C . GLU A 1 180 ? 2.955 1.967 18.507 1.00 87.88 180 GLU A C 1
ATOM 1492 O O . GLU A 1 180 ? 3.442 1.848 17.385 1.00 87.88 180 GLU A O 1
ATOM 1497 N N . ARG A 1 181 ? 2.420 0.917 19.147 1.00 85.50 181 ARG A N 1
ATOM 1498 C CA . ARG A 1 181 ? 2.354 -0.431 18.550 1.00 85.50 181 ARG A CA 1
ATOM 1499 C C . ARG A 1 181 ? 1.368 -0.498 17.390 1.00 85.50 181 ARG A C 1
ATOM 1501 O O . ARG A 1 181 ? 1.678 -1.105 16.370 1.00 85.50 181 ARG A O 1
ATOM 1508 N N . LEU A 1 182 ? 0.203 0.129 17.548 1.00 88.31 182 LEU A N 1
ATOM 1509 C CA . LEU A 1 182 ? -0.803 0.258 16.503 1.00 88.31 182 LEU A CA 1
ATOM 1510 C C . LEU A 1 182 ? -0.182 0.910 15.281 1.00 88.31 182 LEU A C 1
ATOM 1512 O O . LEU A 1 182 ? -0.203 0.302 14.225 1.00 88.31 182 LEU A O 1
ATOM 1516 N N . LYS A 1 183 ? 0.469 2.068 15.433 1.00 82.38 183 LYS A N 1
ATOM 1517 C CA . LYS A 1 183 ? 1.124 2.776 14.328 1.00 82.38 183 LYS A CA 1
ATOM 1518 C C . LYS A 1 183 ? 2.001 1.849 13.482 1.00 82.38 183 LYS A C 1
ATOM 1520 O O . LYS A 1 183 ? 1.886 1.885 12.265 1.00 82.38 183 LYS A O 1
ATOM 1525 N N . LEU A 1 184 ? 2.804 0.989 14.112 1.00 82.69 184 LEU A N 1
ATOM 1526 C CA . LEU A 1 184 ? 3.639 0.001 13.415 1.00 82.69 184 LEU A CA 1
ATOM 1527 C C . LEU A 1 184 ? 2.825 -1.116 12.738 1.00 82.69 184 LEU A C 1
ATOM 1529 O O . LEU A 1 184 ? 3.174 -1.560 11.648 1.00 82.69 184 LEU A O 1
ATOM 1533 N N . LYS A 1 185 ? 1.742 -1.583 13.370 1.00 82.88 185 LYS A N 1
ATOM 1534 C CA . LYS A 1 185 ? 0.862 -2.621 12.810 1.00 82.88 185 LYS A CA 1
ATOM 1535 C C . LYS A 1 185 ? 0.065 -2.132 11.604 1.00 82.88 185 LYS A C 1
ATOM 1537 O O . LYS A 1 185 ? -0.045 -2.874 10.632 1.00 82.88 185 LYS A O 1
ATOM 1542 N N . ILE A 1 186 ? -0.487 -0.919 11.672 1.00 81.19 186 ILE A N 1
ATOM 1543 C CA . ILE A 1 186 ? -1.335 -0.354 10.614 1.00 81.19 186 ILE A CA 1
ATOM 1544 C C . ILE A 1 186 ? -0.553 0.402 9.546 1.00 81.19 186 ILE A C 1
ATOM 1546 O O . ILE A 1 186 ? -1.046 0.491 8.429 1.00 81.19 186 ILE A O 1
ATOM 1550 N N . SER A 1 187 ? 0.679 0.866 9.798 1.00 78.00 187 SER A N 1
ATOM 1551 C CA . SER A 1 187 ? 1.454 1.601 8.783 1.00 78.00 187 SER A CA 1
ATOM 1552 C C . SER A 1 187 ? 1.636 0.816 7.487 1.00 78.00 187 SER A C 1
ATOM 1554 O O . SER A 1 187 ? 1.513 1.398 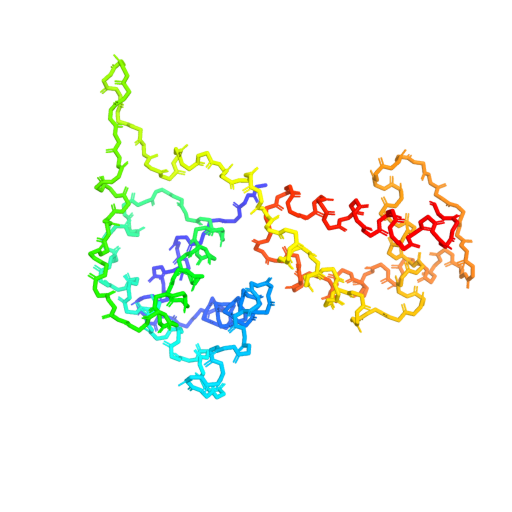6.418 1.00 78.00 187 SER A O 1
ATOM 1556 N N . LYS A 1 188 ? 1.839 -0.505 7.561 1.00 75.75 188 LYS A N 1
ATOM 1557 C CA . LYS A 1 188 ? 1.935 -1.372 6.371 1.00 75.75 188 LYS A CA 1
ATOM 1558 C C . LYS A 1 188 ? 0.632 -1.429 5.553 1.00 75.75 188 LYS A C 1
ATOM 1560 O O . LYS A 1 188 ? 0.668 -1.652 4.350 1.00 75.75 188 LYS A O 1
ATOM 1565 N N . TYR A 1 189 ? -0.523 -1.209 6.186 1.00 74.00 189 TYR A N 1
ATOM 1566 C CA . TYR A 1 189 ? -1.839 -1.152 5.531 1.00 74.00 189 TYR A CA 1
ATOM 1567 C C . TYR A 1 189 ? -2.250 0.267 5.123 1.00 74.00 189 TYR A C 1
ATOM 1569 O O . TYR A 1 189 ? -3.188 0.423 4.353 1.00 74.00 189 TYR A O 1
ATOM 1577 N N . LEU A 1 190 ? -1.542 1.290 5.601 1.00 70.56 190 LEU A N 1
ATOM 1578 C CA . LEU A 1 190 ? -1.751 2.679 5.195 1.00 70.56 190 LEU A CA 1
ATOM 1579 C C . LEU A 1 190 ? -0.747 3.130 4.124 1.00 70.56 190 LEU A C 1
ATOM 1581 O O . LEU A 1 190 ? -0.991 4.097 3.411 1.00 70.56 190 LEU A O 1
ATOM 1585 N N . GLU A 1 191 ? 0.391 2.445 3.994 1.00 68.50 191 GLU A N 1
ATOM 1586 C CA . GLU A 1 191 ? 1.436 2.811 3.039 1.00 68.50 191 GLU A CA 1
ATOM 1587 C C . GLU A 1 191 ? 0.923 2.710 1.597 1.00 68.50 191 GLU A C 1
ATOM 1589 O O . GLU A 1 191 ? 0.391 1.676 1.203 1.00 68.50 191 GLU A O 1
ATOM 1594 N N . GLY A 1 192 ? 1.040 3.788 0.821 1.00 59.53 192 GLY A N 1
ATOM 1595 C CA . GLY A 1 192 ? 0.531 3.854 -0.554 1.00 59.53 192 GLY A CA 1
ATOM 1596 C C . GLY A 1 192 ? -0.958 4.196 -0.683 1.00 59.53 192 GLY A C 1
ATOM 1597 O O . GLY A 1 192 ? -1.434 4.255 -1.807 1.00 59.53 192 GLY A O 1
ATOM 1598 N N . LEU A 1 193 ? -1.680 4.437 0.423 1.00 62.41 193 LEU A N 1
ATOM 1599 C CA . LEU A 1 193 ? -3.010 5.052 0.351 1.00 62.41 193 LEU A CA 1
ATOM 1600 C C . LEU A 1 193 ? -2.890 6.558 0.106 1.00 62.41 193 LEU A C 1
ATOM 1602 O O . LEU A 1 193 ? -2.059 7.241 0.713 1.00 62.41 193 LEU A O 1
ATOM 1606 N N . SER A 1 194 ? -3.777 7.087 -0.726 1.00 62.41 194 SER A N 1
ATOM 1607 C CA . SER A 1 194 ? -4.101 8.505 -0.757 1.00 62.41 194 SER A CA 1
ATOM 1608 C C . SER A 1 194 ? -4.817 8.926 0.532 1.00 62.41 194 SER A C 1
ATOM 1610 O O . SER A 1 194 ? -5.374 8.116 1.279 1.00 62.41 194 SER A O 1
ATOM 1612 N N . GLU A 1 195 ? -4.830 10.231 0.797 1.00 61.69 195 GLU A N 1
ATOM 1613 C CA . GLU A 1 195 ? -5.494 10.796 1.974 1.00 61.69 195 GLU A CA 1
ATOM 1614 C C . GLU A 1 195 ? -6.994 10.459 2.026 1.00 61.69 195 GLU A C 1
ATOM 1616 O O . GLU A 1 195 ? -7.521 10.168 3.098 1.00 61.69 195 GLU A O 1
ATOM 1621 N N . GLN A 1 196 ? -7.676 10.429 0.876 1.00 60.16 196 GLN A N 1
ATOM 1622 C CA . GLN A 1 196 ? -9.102 10.097 0.818 1.00 60.16 196 GLN A CA 1
ATOM 1623 C C . GLN A 1 196 ? -9.376 8.613 1.079 1.00 60.16 196 GLN A C 1
ATOM 1625 O O . GLN A 1 196 ? -10.355 8.294 1.743 1.00 60.16 196 GLN A O 1
ATOM 1630 N N . GLU A 1 197 ? -8.508 7.708 0.629 1.00 64.88 197 GLU A N 1
ATOM 1631 C CA . GLU A 1 197 ? -8.655 6.267 0.888 1.00 64.88 197 GLU A CA 1
ATOM 1632 C C . GLU A 1 197 ? -8.413 5.943 2.366 1.00 64.88 197 GLU A C 1
ATOM 1634 O O . GLU A 1 197 ? -9.164 5.191 2.987 1.00 64.88 197 GLU A O 1
ATOM 1639 N N . ALA A 1 198 ? -7.396 6.573 2.964 1.00 73.94 198 ALA A N 1
ATOM 1640 C CA . ALA A 1 198 ? -7.158 6.481 4.400 1.00 73.94 198 ALA A CA 1
ATOM 1641 C C . ALA A 1 198 ? -8.347 7.045 5.196 1.00 73.94 198 ALA A C 1
ATOM 1643 O O . ALA A 1 198 ? -8.758 6.460 6.199 1.00 73.94 198 ALA A O 1
ATOM 1644 N N . ARG A 1 199 ? -8.931 8.155 4.730 1.00 77.56 199 ARG A N 1
ATOM 1645 C CA . ARG A 1 199 ? -10.127 8.746 5.332 1.00 77.56 199 ARG A CA 1
ATOM 1646 C C . ARG A 1 199 ? -11.342 7.822 5.225 1.00 77.56 199 ARG A C 1
ATOM 1648 O O . ARG A 1 199 ? -11.978 7.601 6.248 1.00 77.56 199 ARG A O 1
ATOM 1655 N N . TYR A 1 200 ? -11.609 7.234 4.059 1.00 76.94 200 TYR A N 1
ATOM 1656 C CA . TYR A 1 200 ? -12.682 6.250 3.872 1.00 76.94 200 TYR A CA 1
ATOM 1657 C C . TYR A 1 200 ? -12.536 5.071 4.842 1.00 76.94 200 TYR A C 1
ATOM 1659 O O . TYR A 1 200 ? -13.481 4.720 5.547 1.00 76.94 200 TYR A O 1
ATOM 1667 N N . LEU A 1 201 ? -11.328 4.505 4.949 1.00 82.56 201 LEU A N 1
ATOM 1668 C CA . LEU A 1 201 ? -11.035 3.426 5.892 1.00 82.56 201 LEU A CA 1
ATOM 1669 C C . LEU A 1 201 ? -11.335 3.840 7.342 1.00 82.56 201 LEU A C 1
ATOM 1671 O O . LEU A 1 201 ? -11.929 3.066 8.092 1.00 82.56 201 LEU A O 1
ATOM 1675 N N . PHE A 1 202 ? -10.931 5.045 7.753 1.00 86.62 202 PHE A N 1
ATOM 1676 C CA . PHE A 1 202 ? -11.180 5.531 9.111 1.00 86.62 202 PHE A CA 1
ATOM 1677 C C . PHE A 1 202 ? -12.651 5.861 9.376 1.00 86.62 202 PHE A C 1
ATOM 1679 O O . PHE A 1 202 ? -13.127 5.586 10.474 1.00 86.62 202 PHE A O 1
ATOM 1686 N N . GLU A 1 203 ? -13.377 6.400 8.398 1.00 83.25 203 GLU A N 1
ATOM 1687 C CA . GLU A 1 203 ? -14.818 6.653 8.498 1.00 83.25 203 GLU A CA 1
ATOM 1688 C C . GLU A 1 203 ? -15.605 5.337 8.591 1.00 83.25 203 GLU A C 1
ATOM 1690 O O . GLU A 1 203 ? -16.491 5.213 9.437 1.00 83.25 203 GLU A O 1
ATOM 1695 N N . LYS A 1 204 ? -15.218 4.315 7.819 1.00 84.69 204 LYS A N 1
ATOM 1696 C CA . LYS A 1 204 ? -15.794 2.964 7.901 1.00 84.69 204 LYS A CA 1
ATOM 1697 C C . LYS A 1 204 ? -15.463 2.269 9.228 1.00 84.69 204 LYS A C 1
ATOM 1699 O O . LYS A 1 204 ? -16.339 1.681 9.852 1.00 84.69 204 LYS A O 1
ATOM 1704 N N . LEU A 1 205 ? -14.224 2.377 9.722 1.00 88.69 205 LEU A N 1
ATOM 1705 C CA . LEU A 1 205 ? -13.851 1.906 11.067 1.00 88.69 205 LEU A CA 1
ATOM 1706 C C . LEU A 1 205 ? -14.651 2.610 12.164 1.00 88.69 205 LEU A C 1
ATOM 1708 O O . LEU A 1 205 ? -15.054 1.966 13.135 1.00 88.69 205 LEU A O 1
ATOM 1712 N N . LEU A 1 206 ? -14.890 3.913 12.014 1.00 86.69 206 LEU A N 1
ATOM 1713 C CA . LEU A 1 206 ? -15.696 4.669 12.959 1.00 86.69 206 LEU A CA 1
ATOM 1714 C C . LEU A 1 206 ? -17.127 4.116 13.015 1.00 86.69 206 LEU A C 1
ATOM 1716 O O . LEU A 1 206 ? -17.565 3.714 14.092 1.00 86.69 206 LEU A O 1
ATOM 1720 N N . SER A 1 207 ? -17.814 4.040 11.873 1.00 87.00 207 SER A N 1
ATOM 1721 C CA . SER A 1 207 ? -19.229 3.651 11.803 1.00 87.00 207 SER A CA 1
ATOM 1722 C C . SER A 1 207 ? -19.471 2.163 12.079 1.00 87.00 207 SER A C 1
ATOM 1724 O O . SER A 1 207 ? -20.391 1.790 12.807 1.00 87.00 207 SER A O 1
ATOM 1726 N N . GLU A 1 208 ? -18.636 1.274 11.539 1.00 89.12 208 GLU A N 1
ATOM 1727 C CA . GLU A 1 208 ? -18.891 -0.166 11.618 1.00 89.12 208 GLU A CA 1
ATOM 1728 C C . GLU A 1 208 ? -18.358 -0.821 12.894 1.00 89.12 208 GLU A C 1
ATOM 1730 O O . GLU A 1 208 ? -18.799 -1.927 13.227 1.00 89.12 208 GLU A O 1
ATOM 1735 N N . VAL A 1 209 ? -17.433 -0.169 13.607 1.00 91.00 209 VAL A N 1
ATOM 1736 C CA . VAL A 1 209 ? -16.724 -0.763 14.751 1.00 91.00 209 VAL A CA 1
ATOM 1737 C C . VAL A 1 209 ? -16.743 0.156 15.961 1.00 91.00 209 VAL A C 1
ATOM 1739 O O . VAL A 1 209 ? -17.207 -0.251 17.023 1.00 91.00 209 VAL A O 1
ATOM 1742 N N . CYS A 1 210 ? -16.246 1.384 15.833 1.00 89.69 210 CYS A N 1
ATOM 1743 C CA . CYS A 1 210 ? -16.048 2.251 16.991 1.00 89.69 210 CYS A CA 1
ATOM 1744 C C . CYS A 1 210 ? -17.364 2.705 17.619 1.00 89.69 210 CYS A C 1
ATOM 1746 O O . CYS A 1 210 ? -17.500 2.627 18.838 1.00 89.69 210 CYS A O 1
ATOM 1748 N N . GLU A 1 211 ? -18.356 3.069 16.810 1.00 88.56 211 GLU A N 1
ATOM 1749 C CA . GLU A 1 211 ? -19.692 3.413 17.303 1.00 88.56 211 GLU A CA 1
ATOM 1750 C C . GLU A 1 211 ? -20.371 2.220 17.990 1.00 88.56 211 GLU A C 1
ATOM 1752 O O . GLU A 1 211 ? -20.983 2.387 19.040 1.00 88.56 211 GLU A O 1
ATOM 1757 N N . LYS A 1 212 ? -20.163 0.990 17.495 1.00 88.75 212 LYS A N 1
ATOM 1758 C CA . LYS A 1 212 ? -20.644 -0.242 18.156 1.00 88.75 212 LYS A CA 1
ATOM 1759 C C . LYS A 1 212 ? -19.916 -0.556 19.468 1.00 88.75 212 LYS A C 1
ATOM 1761 O O . LYS A 1 212 ? -20.411 -1.335 20.277 1.00 88.75 212 LYS A O 1
ATOM 1766 N N . LEU A 1 213 ? -18.738 0.032 19.677 1.00 85.88 213 LEU A N 1
ATOM 1767 C CA . LEU A 1 213 ? -17.993 0.015 20.939 1.00 85.88 213 LEU A CA 1
ATOM 1768 C C . LEU A 1 213 ? -18.279 1.267 21.792 1.00 85.88 213 LEU A C 1
ATOM 1770 O O . LEU A 1 213 ? -17.557 1.530 22.765 1.00 85.88 213 LEU A O 1
ATOM 1774 N N . ASP A 1 214 ? -19.320 2.031 21.443 1.00 84.06 214 ASP A N 1
ATOM 1775 C CA . ASP A 1 214 ? -19.787 3.258 22.092 1.00 84.06 214 ASP A CA 1
ATOM 1776 C C . ASP A 1 214 ? -18.728 4.395 22.102 1.00 84.06 214 ASP A C 1
ATOM 1778 O O . ASP A 1 214 ? -18.562 5.081 23.121 1.00 84.06 214 ASP A O 1
ATOM 1782 N N . TYR A 1 215 ? -17.939 4.548 21.029 1.00 80.12 215 TYR A N 1
ATOM 1783 C CA . TYR A 1 215 ? -16.937 5.617 20.854 1.00 80.12 215 TYR A CA 1
ATOM 1784 C C . TYR A 1 215 ? -17.420 6.794 19.983 1.00 80.12 215 TYR A C 1
ATOM 1786 O O . TYR A 1 215 ? -18.043 6.607 18.914 1.00 80.12 215 TYR A O 1
#

Organism: NCBI:txid35835